Protein AF-A0A0A0P3Q9-F1 (afdb_monomer_lite)

Sequence (185 aa):
EPSVLGYIQDGQYRRFAAKLNEVWKTLARVVDRDVLENPRMHSLLYVPNTVIIPGGRFTEVYYWDTYWIVKGLLLCDMFDTAKGVIDNIIYLVKKYGYMLNGSRNYYENRSQPPLLIPMVAAYYQLKQDEAWLLENLPVLELEFQFWMNNRMINVKKDGKTYRMAHYSVETCGPRPESFKEDFTL

Structure (mmCIF, N/CA/C/O backbone):
data_AF-A0A0A0P3Q9-F1
#
_entry.id   AF-A0A0A0P3Q9-F1
#
loop_
_atom_site.group_PDB
_atom_site.id
_atom_site.type_symbol
_atom_site.label_atom_id
_atom_site.label_alt_id
_atom_site.label_comp_id
_atom_site.label_asym_id
_atom_site.label_entity_id
_atom_site.label_seq_id
_atom_site.pdbx_PDB_ins_code
_atom_site.Cartn_x
_atom_site.Cartn_y
_atom_site.Cartn_z
_atom_site.occupancy
_atom_site.B_iso_or_equiv
_atom_site.auth_seq_id
_atom_site.auth_comp_id
_atom_site.auth_asym_id
_atom_site.auth_atom_id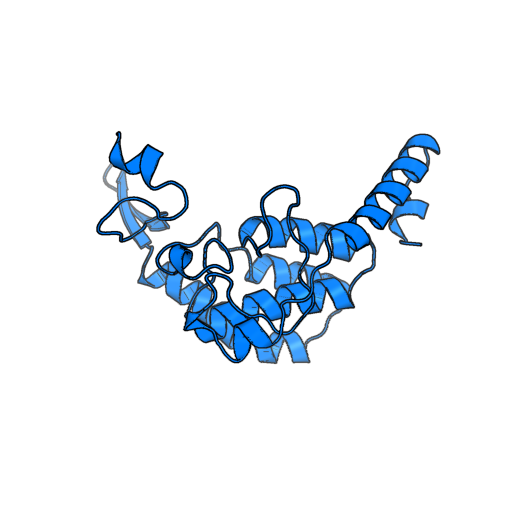
_atom_site.pdbx_PDB_model_num
ATOM 1 N N . GLU A 1 1 ? 13.274 -6.962 -21.012 1.00 81.75 1 GLU A N 1
ATOM 2 C CA . GLU A 1 1 ? 12.245 -7.980 -20.712 1.00 81.75 1 GLU A CA 1
ATOM 3 C C . GLU A 1 1 ? 12.546 -8.587 -19.351 1.00 81.75 1 GLU A C 1
ATOM 5 O O . GLU A 1 1 ? 13.729 -8.673 -19.033 1.00 81.75 1 GLU A O 1
ATOM 10 N N . PRO A 1 2 ? 11.531 -8.947 -18.549 1.00 93.75 2 PRO A N 1
ATOM 11 C CA . PRO A 1 2 ? 11.762 -9.495 -17.220 1.00 93.75 2 PRO A CA 1
ATOM 12 C C . PRO A 1 2 ? 12.324 -10.919 -17.291 1.00 93.75 2 PRO A C 1
ATOM 14 O O . PRO A 1 2 ? 11.910 -11.730 -18.126 1.00 93.75 2 PRO A O 1
ATOM 17 N N . SER A 1 3 ? 13.243 -11.229 -16.381 1.00 95.25 3 SER A N 1
ATOM 18 C CA . SER A 1 3 ? 13.963 -12.499 -16.279 1.00 95.25 3 SER A CA 1
ATOM 19 C C . SER A 1 3 ? 13.028 -13.704 -16.151 1.00 95.25 3 SER A C 1
ATOM 21 O O . SER A 1 3 ? 13.334 -14.772 -16.683 1.00 95.25 3 SER A O 1
ATOM 23 N N . VAL A 1 4 ? 11.841 -13.522 -15.551 1.00 94.81 4 VAL A N 1
ATOM 24 C CA . VAL A 1 4 ? 10.801 -14.558 -15.426 1.00 94.81 4 VAL A CA 1
ATOM 25 C C . VAL A 1 4 ? 10.443 -15.221 -16.765 1.00 94.81 4 VAL A C 1
ATOM 27 O O . VAL A 1 4 ? 10.166 -16.420 -16.802 1.00 94.81 4 VAL A O 1
ATOM 30 N N . LEU A 1 5 ? 10.505 -14.490 -17.887 1.00 95.94 5 LEU A N 1
ATOM 31 C CA . LEU A 1 5 ? 10.163 -15.036 -19.208 1.00 95.94 5 LEU A CA 1
ATOM 32 C C . LEU A 1 5 ? 11.129 -16.134 -19.667 1.00 95.94 5 LEU A C 1
ATOM 34 O O . LEU A 1 5 ? 10.718 -17.034 -20.403 1.00 95.94 5 LEU A O 1
ATOM 38 N N . GLY A 1 6 ? 12.385 -16.088 -19.212 1.00 95.69 6 GLY A N 1
ATOM 39 C CA . GLY A 1 6 ? 13.401 -17.094 -19.521 1.00 95.69 6 GLY A CA 1
ATOM 40 C C . GLY A 1 6 ? 13.113 -18.461 -18.895 1.00 95.69 6 GLY A C 1
ATOM 41 O O . GLY A 1 6 ? 13.510 -19.482 -19.452 1.00 95.69 6 GLY A O 1
ATOM 42 N N . TYR A 1 7 ? 12.366 -18.501 -17.788 1.00 95.00 7 TYR A N 1
ATOM 43 C CA . TYR A 1 7 ? 12.016 -19.742 -17.086 1.00 95.00 7 TYR A CA 1
ATOM 44 C C . TYR A 1 7 ? 10.777 -20.439 -17.669 1.00 95.00 7 TYR A C 1
ATOM 46 O O . TYR A 1 7 ? 10.515 -21.602 -17.364 1.00 95.00 7 TYR A O 1
ATOM 54 N N . ILE A 1 8 ? 10.005 -19.756 -18.520 1.00 96.44 8 ILE A N 1
ATOM 55 C CA . ILE A 1 8 ? 8.780 -20.303 -19.112 1.00 96.44 8 ILE A CA 1
ATOM 56 C C . ILE A 1 8 ? 9.139 -21.022 -20.410 1.00 96.44 8 ILE A C 1
ATOM 58 O O . ILE A 1 8 ? 9.445 -20.374 -21.410 1.00 96.44 8 ILE A O 1
ATOM 62 N N . GLN A 1 9 ? 9.104 -22.357 -20.413 1.00 96.81 9 GLN A N 1
ATOM 63 C CA . GLN A 1 9 ? 9.463 -23.171 -21.585 1.00 96.81 9 GLN A CA 1
ATOM 64 C C . GLN A 1 9 ? 8.418 -23.086 -22.706 1.00 96.81 9 GLN A C 1
ATOM 66 O O . GLN A 1 9 ? 8.777 -22.946 -23.875 1.00 96.81 9 GLN A O 1
ATOM 71 N N . ASP A 1 10 ? 7.134 -23.124 -22.346 1.00 97.94 10 ASP A N 1
ATOM 72 C CA . ASP A 1 10 ? 6.028 -23.069 -23.299 1.00 97.94 10 ASP A CA 1
ATOM 73 C C . ASP A 1 10 ? 5.907 -21.679 -23.954 1.00 97.94 10 ASP A C 1
ATOM 75 O O . ASP A 1 10 ? 5.794 -20.646 -23.286 1.00 97.94 10 ASP A O 1
ATOM 79 N N . GLY A 1 11 ? 5.908 -21.643 -25.289 1.00 97.25 11 GLY A N 1
ATOM 80 C CA . GLY A 1 11 ? 5.887 -20.392 -26.048 1.00 97.25 11 GLY A CA 1
ATOM 81 C C . GLY A 1 11 ? 4.574 -19.606 -25.947 1.00 97.25 11 GLY A C 1
ATOM 82 O O . GLY A 1 11 ? 4.595 -18.378 -26.059 1.00 97.25 11 GLY A O 1
ATOM 83 N N . GLN A 1 12 ? 3.431 -20.268 -25.737 1.00 97.62 12 GLN A N 1
ATOM 84 C CA . GLN A 1 12 ? 2.145 -19.597 -25.536 1.00 97.62 12 GLN A CA 1
ATOM 85 C C . GLN A 1 12 ? 2.106 -18.923 -24.166 1.00 97.62 12 GLN A C 1
ATOM 87 O O . GLN A 1 12 ? 1.756 -17.742 -24.087 1.00 97.62 12 GLN A O 1
ATOM 92 N N . TYR A 1 13 ? 2.531 -19.624 -23.112 1.00 97.06 13 TYR A N 1
ATOM 93 C CA . TYR A 1 13 ? 2.601 -19.044 -21.771 1.00 97.06 13 TYR A CA 1
ATOM 94 C C . TYR A 1 13 ? 3.646 -17.935 -21.670 1.00 97.06 13 TYR A C 1
ATOM 96 O O . TYR A 1 13 ? 3.375 -16.913 -21.041 1.00 97.06 13 TYR A O 1
ATOM 104 N N . ARG A 1 14 ? 4.788 -18.054 -22.359 1.00 97.38 14 ARG A N 1
ATOM 105 C CA . ARG A 1 14 ? 5.788 -16.975 -22.406 1.00 97.38 14 ARG A CA 1
ATOM 106 C C . ARG A 1 14 ? 5.217 -15.706 -23.040 1.00 97.38 14 ARG A C 1
ATOM 108 O O . ARG A 1 14 ? 5.377 -14.620 -22.491 1.00 97.38 14 ARG A O 1
ATOM 115 N N . ARG A 1 15 ? 4.494 -15.833 -24.162 1.00 96.88 15 ARG A N 1
ATOM 116 C CA . ARG A 1 15 ? 3.807 -14.692 -24.800 1.00 96.88 15 ARG A CA 1
ATOM 117 C C . ARG A 1 15 ? 2.713 -14.104 -23.913 1.00 96.88 15 ARG A C 1
ATOM 119 O O . ARG A 1 15 ? 2.548 -12.888 -23.888 1.00 96.88 15 ARG A O 1
ATOM 126 N N . PHE A 1 16 ? 1.960 -14.944 -23.206 1.00 96.50 16 PHE A N 1
ATOM 127 C CA . PHE A 1 16 ? 0.951 -14.485 -22.254 1.00 96.50 16 PHE A CA 1
ATOM 128 C C . PHE A 1 16 ? 1.582 -13.691 -21.100 1.00 96.50 16 PHE A C 1
ATOM 130 O O . PHE A 1 16 ? 1.153 -12.571 -20.838 1.00 96.50 16 PHE A O 1
ATOM 137 N N . ALA A 1 17 ? 2.643 -14.211 -20.479 1.00 96.00 17 ALA A N 1
ATOM 138 C CA . ALA A 1 17 ? 3.365 -13.530 -19.406 1.00 96.00 17 ALA A CA 1
ATOM 139 C C . ALA A 1 17 ? 3.993 -12.205 -19.874 1.00 96.00 17 ALA A C 1
ATOM 141 O O . ALA A 1 17 ? 3.903 -11.202 -19.170 1.00 96.00 17 ALA A O 1
ATOM 142 N N . ALA A 1 18 ? 4.550 -12.163 -21.089 1.00 96.00 18 ALA A N 1
ATOM 143 C CA . ALA A 1 18 ? 5.061 -10.926 -21.680 1.00 96.00 18 ALA A CA 1
ATOM 144 C C . ALA A 1 18 ? 3.954 -9.869 -21.844 1.00 96.00 18 ALA A C 1
ATOM 146 O O . ALA A 1 18 ? 4.150 -8.709 -21.492 1.00 96.00 18 ALA A O 1
ATOM 147 N N . LYS A 1 19 ? 2.760 -10.271 -22.305 1.00 95.69 19 LYS A N 1
ATOM 148 C CA . LYS A 1 19 ? 1.595 -9.372 -22.373 1.00 95.69 19 LYS A CA 1
ATOM 149 C C . LYS A 1 19 ? 1.143 -8.908 -20.991 1.00 95.69 19 LYS A C 1
ATOM 151 O O . LYS A 1 19 ? 0.791 -7.744 -20.845 1.00 95.69 19 LYS A O 1
ATOM 156 N N . LEU A 1 20 ? 1.162 -9.786 -19.988 1.00 94.25 20 LEU A N 1
ATOM 157 C CA . LEU A 1 20 ? 0.804 -9.426 -18.616 1.00 94.25 20 LEU A CA 1
ATOM 158 C C . LEU A 1 20 ? 1.770 -8.383 -18.035 1.00 94.25 20 LEU A C 1
ATOM 160 O O . LEU A 1 20 ? 1.322 -7.437 -17.398 1.00 94.25 20 LEU A O 1
ATOM 164 N N . ASN A 1 21 ? 3.070 -8.490 -18.322 1.00 95.56 21 ASN A N 1
ATOM 165 C CA . ASN A 1 21 ? 4.053 -7.480 -17.924 1.00 95.56 21 ASN A CA 1
ATOM 166 C C . ASN A 1 21 ? 3.747 -6.088 -18.515 1.00 95.56 21 ASN A C 1
ATOM 168 O O . ASN A 1 21 ? 3.931 -5.072 -17.850 1.00 95.56 21 ASN A O 1
ATOM 172 N N . GLU A 1 22 ? 3.232 -6.024 -19.746 1.00 95.62 22 GLU A N 1
ATOM 173 C CA . GLU A 1 22 ? 2.831 -4.754 -20.365 1.00 95.62 22 GLU A CA 1
ATOM 174 C C . GLU A 1 22 ? 1.610 -4.114 -19.684 1.00 95.62 22 GLU A C 1
ATOM 176 O O . GLU A 1 22 ? 1.462 -2.890 -19.711 1.00 95.62 22 GLU A O 1
ATOM 181 N N . VAL A 1 23 ? 0.765 -4.904 -19.008 1.00 95.31 23 VAL A N 1
ATOM 182 C CA . VAL A 1 23 ? -0.405 -4.385 -18.280 1.00 95.31 23 VAL A CA 1
ATOM 183 C C . VAL A 1 23 ? 0.014 -3.434 -17.157 1.00 95.31 23 VAL A C 1
ATOM 185 O O . VAL A 1 23 ? -0.699 -2.460 -16.914 1.00 95.31 23 VAL A O 1
ATOM 188 N N . TRP A 1 24 ? 1.187 -3.610 -16.535 1.00 95.88 24 TRP A N 1
ATOM 189 C CA . TRP A 1 24 ? 1.675 -2.691 -15.497 1.00 95.88 24 TRP A CA 1
ATOM 190 C C . TRP A 1 24 ? 1.695 -1.229 -15.952 1.00 95.88 24 TRP A C 1
ATOM 192 O O . TRP A 1 24 ? 1.283 -0.348 -15.199 1.00 95.88 24 TRP A O 1
ATOM 202 N N . LYS A 1 25 ? 2.064 -0.965 -17.212 1.00 93.81 25 LYS A N 1
ATOM 203 C CA . LYS A 1 25 ? 2.069 0.391 -17.787 1.00 93.81 25 LYS A CA 1
ATOM 204 C C . LYS A 1 25 ? 0.665 0.994 -17.849 1.00 93.81 25 LYS A C 1
ATOM 206 O O . LYS A 1 25 ? 0.498 2.197 -17.692 1.00 93.81 25 LYS A O 1
ATOM 211 N N . THR A 1 26 ? -0.352 0.156 -18.047 1.00 94.62 26 THR A N 1
ATOM 212 C CA . THR A 1 26 ? -1.757 0.584 -18.112 1.00 94.62 26 THR A CA 1
ATOM 213 C C . THR A 1 26 ? -2.375 0.815 -16.735 1.00 94.62 26 THR A C 1
ATOM 215 O O . THR A 1 26 ? -3.324 1.593 -16.619 1.00 94.62 26 THR A O 1
ATOM 218 N N . LEU A 1 27 ? -1.836 0.178 -15.690 1.00 96.06 27 LEU A N 1
ATOM 219 C CA . LEU A 1 27 ? -2.293 0.296 -14.301 1.00 96.06 27 LEU A CA 1
ATOM 220 C C . LEU A 1 27 ? -1.495 1.324 -13.487 1.00 96.06 27 LEU A C 1
ATOM 222 O O . LEU A 1 27 ? -1.923 1.704 -12.400 1.00 96.06 27 LEU A O 1
ATOM 226 N N . ALA A 1 28 ? -0.365 1.805 -14.003 1.00 96.00 28 ALA A N 1
ATOM 227 C CA . ALA A 1 28 ? 0.427 2.841 -13.355 1.00 96.00 28 ALA A CA 1
ATOM 228 C C . ALA A 1 28 ? -0.299 4.195 -13.354 1.00 96.00 28 ALA A C 1
ATOM 230 O O . ALA A 1 28 ? -0.802 4.653 -14.384 1.00 96.00 28 ALA A O 1
ATOM 231 N N . ARG A 1 29 ? -0.357 4.858 -12.200 1.00 95.19 29 ARG A N 1
ATOM 232 C CA . ARG A 1 29 ? -0.917 6.206 -12.036 1.00 95.19 29 ARG A CA 1
ATOM 233 C C . ARG A 1 29 ? 0.027 7.061 -11.202 1.00 95.19 29 ARG A C 1
ATOM 235 O O . ARG A 1 29 ? 0.672 6.572 -10.279 1.00 95.19 29 ARG A O 1
ATOM 242 N N . VAL A 1 30 ? 0.066 8.350 -11.508 1.00 95.81 30 VAL A N 1
ATOM 243 C CA . VAL A 1 30 ? 0.694 9.370 -10.665 1.00 95.81 30 VAL A CA 1
ATOM 244 C C . VAL A 1 30 ? -0.433 10.183 -10.052 1.00 95.81 30 VAL A C 1
ATOM 246 O O . VAL A 1 30 ? -1.360 10.571 -10.762 1.00 95.81 30 VAL A O 1
ATOM 249 N N . VAL A 1 31 ? -0.385 10.390 -8.739 1.00 96.06 31 VAL A N 1
ATOM 250 C CA . VAL A 1 31 ? -1.373 11.232 -8.065 1.00 96.06 31 VAL A CA 1
ATOM 251 C C . VAL A 1 31 ? -1.030 12.693 -8.335 1.00 96.06 31 VAL A C 1
ATOM 253 O O . VAL A 1 31 ? 0.117 13.102 -8.161 1.00 96.06 31 VAL A O 1
ATOM 256 N N . ASP A 1 32 ? -2.019 13.461 -8.792 1.00 96.44 32 ASP A N 1
ATOM 257 C CA . ASP A 1 32 ? -1.845 14.877 -9.108 1.00 96.44 32 ASP A CA 1
ATOM 258 C C . ASP A 1 32 ? -1.396 15.666 -7.865 1.00 96.44 32 ASP A C 1
ATOM 260 O O . ASP A 1 32 ? -1.837 15.390 -6.744 1.00 96.44 32 ASP A O 1
ATOM 264 N N . ARG A 1 33 ? -0.519 16.658 -8.056 1.00 96.19 33 ARG A N 1
ATOM 265 C CA . ARG A 1 33 ? -0.075 17.543 -6.971 1.00 96.19 33 ARG A CA 1
ATOM 266 C C . ARG A 1 33 ? -1.213 18.380 -6.404 1.00 96.19 33 ARG A C 1
ATOM 268 O O . ARG A 1 33 ? -1.164 18.705 -5.222 1.00 96.19 33 ARG A O 1
ATOM 275 N N . ASP A 1 34 ? -2.263 18.640 -7.175 1.00 97.62 34 ASP A N 1
ATOM 276 C CA . ASP A 1 34 ? -3.467 19.307 -6.682 1.00 97.62 34 ASP A CA 1
ATOM 277 C C . ASP A 1 34 ? -4.115 18.545 -5.509 1.00 97.62 34 ASP A C 1
ATOM 279 O O . ASP A 1 34 ? -4.666 19.150 -4.594 1.00 97.62 34 ASP A O 1
ATOM 283 N N . VAL A 1 35 ? -3.963 17.215 -5.451 1.00 97.19 35 VAL A N 1
ATOM 284 C CA . VAL A 1 35 ? -4.427 16.402 -4.312 1.00 97.19 35 VAL A CA 1
ATOM 285 C C . VAL A 1 35 ? -3.639 16.716 -3.032 1.00 97.19 35 VAL A C 1
ATOM 287 O O . VAL A 1 35 ? -4.187 16.641 -1.931 1.00 97.19 35 VAL A O 1
ATOM 290 N N . LEU A 1 36 ? -2.356 17.073 -3.157 1.00 96.62 36 LEU A N 1
ATOM 291 C CA . LEU A 1 36 ? -1.515 17.506 -2.038 1.00 96.62 36 LEU A CA 1
ATOM 292 C C . LEU A 1 36 ? -1.804 18.956 -1.636 1.00 96.62 36 LEU A C 1
ATOM 294 O O . LEU A 1 36 ? -1.852 19.254 -0.444 1.00 96.62 36 LEU A O 1
ATOM 298 N N . GLU A 1 37 ? -1.964 19.843 -2.618 1.00 97.81 37 GLU A N 1
ATOM 299 C CA . GLU A 1 37 ? -2.130 21.288 -2.414 1.00 97.81 37 GLU A CA 1
ATOM 300 C C . GLU A 1 37 ? -3.547 21.643 -1.936 1.00 97.81 37 GLU A C 1
ATOM 302 O O . GLU A 1 37 ? -3.713 22.479 -1.047 1.00 97.81 37 GLU A O 1
ATOM 307 N N . ASN A 1 38 ? -4.564 20.946 -2.450 1.00 97.19 38 ASN A N 1
ATOM 308 C CA . ASN A 1 38 ? -5.980 21.192 -2.182 1.00 97.19 38 ASN A CA 1
ATOM 309 C C . ASN A 1 38 ? -6.703 19.945 -1.622 1.00 97.19 38 ASN A C 1
ATOM 311 O O . ASN A 1 38 ? -7.752 19.551 -2.137 1.00 97.19 38 ASN A O 1
ATOM 315 N N . PRO A 1 39 ? -6.237 19.330 -0.514 1.00 94.94 39 PRO A N 1
ATOM 316 C CA . PRO A 1 39 ? -6.729 18.027 -0.047 1.00 94.94 39 PRO A CA 1
ATOM 317 C C . PRO A 1 39 ? -8.212 18.019 0.351 1.00 94.94 39 PRO A C 1
ATOM 319 O O . PRO A 1 39 ? -8.827 16.962 0.408 1.00 94.94 39 PRO A O 1
ATOM 322 N N . ARG A 1 40 ? -8.820 19.183 0.621 1.00 95.81 40 ARG A N 1
ATOM 323 C CA . ARG A 1 40 ? -10.259 19.295 0.932 1.00 95.81 40 ARG A CA 1
ATOM 324 C C . ARG A 1 40 ? -11.162 19.167 -0.297 1.00 95.81 40 ARG A C 1
ATOM 326 O O . ARG A 1 40 ? -12.350 18.913 -0.136 1.00 95.81 40 ARG A O 1
ATOM 333 N N . MET A 1 41 ? -10.613 19.350 -1.497 1.00 96.56 41 MET A N 1
ATOM 334 C CA . MET A 1 41 ? -11.340 19.234 -2.765 1.00 96.56 41 MET A CA 1
ATOM 335 C 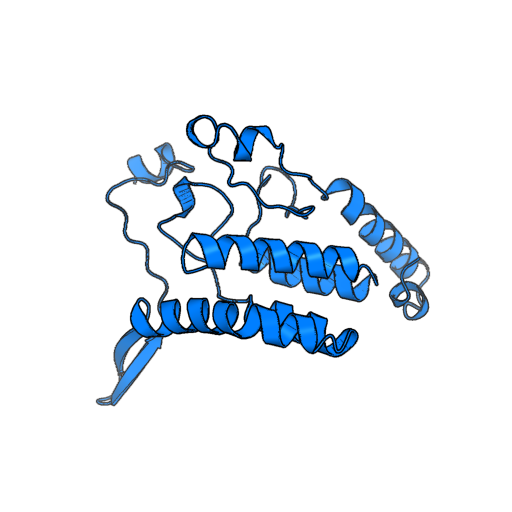C . MET A 1 41 ? -11.336 17.800 -3.307 1.00 96.56 41 MET A C 1
ATOM 337 O O . MET A 1 41 ? -12.035 17.502 -4.273 1.00 96.56 41 MET A O 1
ATOM 341 N N . HIS A 1 42 ? -10.574 16.903 -2.673 1.00 96.56 42 HIS A N 1
ATOM 342 C CA . HIS A 1 42 ? -10.356 15.539 -3.130 1.00 96.56 42 HIS A CA 1
ATOM 343 C C . HIS A 1 42 ? -10.716 14.537 -2.044 1.00 96.56 42 HIS A C 1
ATOM 345 O O . HIS A 1 42 ? -10.393 14.709 -0.873 1.00 96.56 42 HIS A O 1
ATOM 351 N N . SER A 1 43 ? -11.352 13.436 -2.443 1.00 96.31 43 SER A N 1
ATOM 352 C CA . SER A 1 43 ? -11.425 12.258 -1.574 1.00 96.31 43 SER A CA 1
ATOM 353 C C . SER A 1 43 ? -10.162 11.409 -1.652 1.00 96.31 43 SER A C 1
ATOM 355 O O . SER A 1 43 ? -9.876 10.687 -0.708 1.00 96.31 43 SER A O 1
ATOM 357 N N . LEU A 1 44 ? -9.417 11.464 -2.763 1.00 97.25 44 LEU A N 1
ATOM 358 C CA . LEU A 1 44 ? -8.160 10.736 -2.937 1.00 97.25 44 LEU A CA 1
ATOM 359 C C . LEU A 1 44 ? -7.089 11.305 -1.999 1.00 97.25 44 LEU A C 1
ATOM 361 O O . LEU A 1 44 ? -6.993 12.513 -1.815 1.00 97.25 44 LEU A O 1
ATOM 365 N N . LEU A 1 45 ? -6.274 10.429 -1.422 1.00 97.38 45 LEU A N 1
ATOM 366 C CA . LEU A 1 45 ? -5.140 10.801 -0.588 1.00 97.38 45 LEU A CA 1
ATOM 367 C C . LEU A 1 45 ? -3.868 10.821 -1.434 1.00 97.38 45 LEU A C 1
ATOM 369 O O . LEU A 1 45 ? -3.598 9.887 -2.190 1.00 97.38 45 LEU A O 1
ATOM 373 N N . TYR A 1 46 ? -3.082 11.885 -1.284 1.00 97.81 46 TYR A N 1
ATOM 374 C CA . TYR A 1 46 ? -1.806 12.026 -1.976 1.00 97.81 46 TYR A CA 1
ATOM 375 C C . TYR A 1 46 ? -0.795 10.965 -1.532 1.00 97.81 46 TYR A C 1
ATOM 377 O O . TYR A 1 46 ? -0.716 10.630 -0.349 1.00 97.81 46 TYR A O 1
ATOM 385 N N . VAL A 1 47 ? 0.022 10.505 -2.480 1.00 97.69 47 VAL A N 1
ATOM 386 C CA . VAL A 1 47 ? 1.225 9.705 -2.236 1.00 97.69 47 VAL A CA 1
ATOM 387 C C . VAL A 1 47 ? 2.349 10.157 -3.180 1.00 97.69 47 VAL A C 1
ATOM 389 O O . VAL A 1 47 ? 2.059 10.597 -4.293 1.00 97.69 47 VAL A O 1
ATOM 392 N N . PRO A 1 48 ? 3.624 10.090 -2.754 1.00 97.31 48 PRO A N 1
ATOM 393 C CA . PRO A 1 48 ? 4.730 10.720 -3.481 1.00 97.31 48 PRO A CA 1
ATOM 394 C C . PRO A 1 48 ? 5.222 9.958 -4.721 1.00 97.31 48 PRO A C 1
ATOM 396 O O . PRO A 1 48 ? 5.798 10.578 -5.612 1.00 97.31 48 PRO A O 1
ATOM 399 N N . ASN A 1 49 ? 5.029 8.638 -4.791 1.00 97.94 49 ASN A N 1
ATOM 400 C CA . ASN A 1 49 ? 5.510 7.802 -5.894 1.00 97.94 49 ASN A CA 1
ATOM 401 C C . ASN A 1 49 ? 4.364 7.326 -6.795 1.00 97.94 49 ASN A C 1
ATOM 403 O O . ASN A 1 49 ? 3.188 7.393 -6.435 1.00 97.94 49 ASN A O 1
ATOM 407 N N . THR A 1 50 ? 4.718 6.758 -7.951 1.00 95.50 50 THR A N 1
ATOM 408 C CA . THR A 1 50 ? 3.757 6.072 -8.832 1.00 95.50 50 THR A CA 1
ATOM 409 C C . THR A 1 50 ? 3.032 4.960 -8.072 1.00 95.50 50 THR A C 1
ATOM 411 O O . THR A 1 50 ? 3.655 4.178 -7.354 1.00 95.50 50 THR A O 1
ATOM 414 N N . VAL A 1 51 ? 1.717 4.871 -8.254 1.00 94.56 51 VAL A N 1
ATOM 415 C CA . VAL A 1 51 ? 0.888 3.778 -7.741 1.00 94.56 51 VAL A CA 1
ATOM 416 C C . VAL A 1 51 ? 0.537 2.821 -8.867 1.00 94.56 51 VAL A C 1
ATOM 418 O O . VAL A 1 51 ? 0.413 3.226 -10.022 1.00 94.56 51 VAL A O 1
ATOM 421 N N . ILE A 1 52 ? 0.324 1.556 -8.525 1.00 96.38 52 ILE A N 1
ATOM 422 C CA . ILE A 1 52 ? -0.310 0.587 -9.414 1.00 96.38 52 ILE A CA 1
ATOM 423 C C . ILE A 1 52 ? -1.697 0.307 -8.842 1.00 96.38 52 ILE A C 1
ATOM 425 O O . ILE A 1 52 ? -1.815 -0.092 -7.685 1.00 96.38 52 ILE A O 1
ATOM 429 N N . ILE A 1 53 ? -2.741 0.553 -9.629 1.00 93.56 53 ILE A N 1
ATOM 430 C CA . ILE A 1 53 ? -4.126 0.312 -9.203 1.00 93.56 53 ILE A CA 1
ATOM 431 C C . ILE A 1 53 ? -4.577 -1.117 -9.556 1.00 93.56 53 ILE A C 1
ATOM 433 O O . ILE A 1 53 ? -4.072 -1.679 -10.530 1.00 93.56 53 ILE A O 1
ATOM 437 N N . PRO A 1 54 ? -5.566 -1.696 -8.845 1.00 88.25 54 PRO A N 1
ATOM 438 C CA . PRO A 1 54 ? -6.138 -2.999 -9.208 1.00 88.25 54 PRO A CA 1
ATOM 439 C C . PRO A 1 54 ? -6.784 -3.017 -10.604 1.00 88.25 54 PRO A C 1
ATOM 441 O O . PRO A 1 54 ? -6.814 -4.051 -11.269 1.00 88.25 54 PRO A O 1
ATOM 444 N N . GLY A 1 55 ? -7.283 -1.862 -11.063 1.00 86.31 55 GLY A N 1
ATOM 445 C CA . GLY A 1 55 ? -7.901 -1.683 -12.376 1.00 86.31 55 GLY A CA 1
ATOM 446 C C . GLY A 1 55 ? -9.427 -1.551 -12.335 1.00 86.31 55 GLY A C 1
ATOM 447 O O . GLY A 1 55 ? -10.082 -1.691 -11.300 1.00 86.31 55 GLY A O 1
ATOM 448 N N . GLY A 1 56 ? -10.013 -1.240 -13.493 1.00 87.25 56 GLY A N 1
ATOM 449 C CA . GLY A 1 56 ? -11.449 -0.988 -13.620 1.00 87.25 56 GLY A CA 1
ATOM 450 C C . GLY A 1 56 ? -11.881 0.283 -12.885 1.00 87.25 56 GLY A C 1
ATOM 451 O O . GLY A 1 56 ? -11.319 1.352 -13.108 1.00 87.25 56 GLY A O 1
ATOM 452 N N . ARG A 1 57 ? -12.893 0.168 -12.015 1.00 84.38 57 ARG A N 1
ATOM 453 C CA . ARG A 1 57 ? -13.445 1.299 -11.244 1.00 84.38 57 ARG A CA 1
ATOM 454 C C . ARG A 1 57 ? -12.560 1.761 -10.080 1.00 84.38 57 ARG A C 1
ATOM 456 O O . ARG A 1 57 ? -12.822 2.814 -9.513 1.00 84.38 57 ARG A O 1
ATOM 463 N N . PHE A 1 58 ? -11.573 0.955 -9.694 1.00 85.81 58 PHE A N 1
ATOM 464 C CA . PHE A 1 58 ? -10.707 1.211 -8.548 1.00 85.81 58 PHE A CA 1
ATOM 465 C C . PHE A 1 58 ? -9.514 2.047 -8.992 1.00 85.81 58 PHE A C 1
ATOM 467 O O . PHE A 1 58 ? -8.633 1.553 -9.693 1.00 85.81 58 PHE A O 1
ATOM 474 N N . THR A 1 59 ? -9.502 3.322 -8.608 1.00 88.12 59 THR A N 1
ATOM 475 C CA . THR A 1 59 ? -8.498 4.301 -9.059 1.00 88.12 59 THR A CA 1
ATOM 476 C C . THR A 1 59 ? -7.578 4.764 -7.932 1.00 88.12 59 THR A C 1
ATOM 478 O O . THR A 1 59 ? -6.895 5.775 -8.064 1.00 88.12 59 THR A O 1
ATOM 481 N N . GLU A 1 60 ? -7.580 4.048 -6.815 1.00 92.75 60 GLU A N 1
ATOM 482 C CA . GLU A 1 60 ? -6.817 4.344 -5.607 1.00 92.75 60 GLU A CA 1
ATOM 483 C C . GLU A 1 60 ? -5.969 3.135 -5.199 1.00 92.75 60 GLU A C 1
ATOM 485 O O . GLU A 1 60 ? -6.160 2.020 -5.693 1.00 92.75 60 GLU A O 1
ATOM 490 N N . VAL A 1 61 ? -5.017 3.362 -4.295 1.0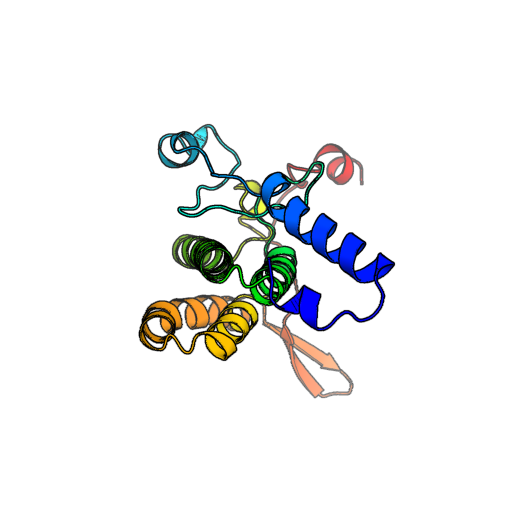0 94.56 61 VAL A N 1
ATOM 491 C CA . VAL A 1 61 ? -4.263 2.278 -3.657 1.00 94.56 61 VAL A CA 1
ATOM 492 C C . VAL A 1 61 ? -5.218 1.493 -2.765 1.00 94.56 61 VAL A C 1
ATOM 494 O O . VAL A 1 61 ? -5.943 2.110 -1.990 1.00 94.56 61 VAL A O 1
ATOM 497 N N . TYR A 1 62 ? -5.168 0.163 -2.829 1.00 96.88 62 TYR A N 1
ATOM 498 C CA . TYR A 1 62 ? -5.789 -0.738 -1.853 1.00 96.88 62 TYR A CA 1
ATOM 499 C C . TYR A 1 62 ? -4.706 -1.522 -1.131 1.00 96.88 62 TYR A C 1
ATOM 501 O O . TYR A 1 62 ? -3.761 -2.010 -1.759 1.00 96.88 62 TYR A O 1
ATOM 509 N N . TYR A 1 63 ? -4.815 -1.627 0.189 1.00 97.75 63 TYR A N 1
ATOM 510 C CA . TYR A 1 63 ? -3.704 -2.091 1.009 1.00 97.75 63 TYR A CA 1
ATOM 511 C C . TYR A 1 63 ? -3.309 -3.542 0.711 1.00 97.75 63 TYR A C 1
ATOM 513 O O . TYR A 1 63 ? -2.171 -3.801 0.317 1.00 97.75 63 TYR A O 1
ATOM 521 N N . TRP A 1 64 ? -4.225 -4.499 0.850 1.00 97.44 64 TRP A N 1
ATOM 522 C CA . TRP A 1 64 ? -3.864 -5.910 0.671 1.00 97.44 64 TRP A CA 1
ATOM 523 C C . TRP A 1 64 ? -3.591 -6.282 -0.801 1.00 97.44 64 TRP A C 1
ATOM 525 O O . TRP A 1 64 ? -2.714 -7.104 -1.063 1.00 97.44 64 TRP A O 1
ATOM 535 N N . ASP A 1 65 ? -4.252 -5.632 -1.769 1.00 97.31 65 ASP A N 1
ATOM 536 C CA . ASP A 1 65 ? -3.984 -5.780 -3.205 1.00 97.31 65 ASP A CA 1
ATOM 537 C C . ASP A 1 65 ? -2.540 -5.380 -3.528 1.00 97.31 65 ASP A C 1
ATOM 539 O O . ASP A 1 65 ? -1.860 -6.038 -4.321 1.00 97.31 65 ASP A O 1
ATOM 543 N N . THR A 1 66 ? -2.041 -4.341 -2.846 1.00 97.69 66 THR A N 1
ATOM 544 C CA . THR A 1 66 ? -0.671 -3.846 -3.011 1.00 97.69 66 THR A CA 1
ATOM 545 C C . THR A 1 66 ? 0.369 -4.924 -2.709 1.00 97.69 66 THR A C 1
ATOM 547 O O . THR A 1 66 ? 1.415 -4.948 -3.353 1.00 97.69 66 THR A O 1
ATOM 550 N N . TYR A 1 67 ? 0.088 -5.881 -1.818 1.00 98.38 67 TYR A N 1
ATOM 551 C CA . TYR A 1 67 ? 1.021 -6.981 -1.551 1.00 98.38 67 TYR A CA 1
ATOM 552 C C . TYR A 1 67 ? 1.246 -7.836 -2.800 1.00 98.38 67 TYR A C 1
ATOM 554 O O . TYR A 1 67 ? 2.385 -8.109 -3.183 1.00 98.38 67 TYR A O 1
ATOM 562 N N . TRP A 1 68 ? 0.162 -8.219 -3.473 1.00 97.88 68 TRP A N 1
ATOM 563 C CA . TRP A 1 68 ? 0.223 -9.033 -4.685 1.00 97.88 68 TRP A CA 1
ATOM 564 C C . TRP A 1 68 ? 0.828 -8.264 -5.856 1.00 97.88 68 TRP A C 1
ATOM 566 O O . TRP A 1 68 ? 1.613 -8.828 -6.619 1.00 97.88 68 TRP A O 1
ATOM 576 N N . ILE A 1 69 ? 0.537 -6.965 -5.945 1.00 97.75 69 ILE A N 1
ATOM 577 C CA . ILE A 1 69 ? 1.186 -6.049 -6.885 1.00 97.75 69 ILE A CA 1
ATOM 578 C C . ILE A 1 69 ? 2.699 -6.039 -6.654 1.00 97.75 69 ILE A C 1
ATOM 580 O O . ILE A 1 69 ? 3.448 -6.292 -7.591 1.00 97.75 69 ILE A O 1
ATOM 584 N N . VAL A 1 70 ? 3.164 -5.820 -5.419 1.00 98.50 70 VAL A N 1
ATOM 585 C CA . VAL A 1 70 ? 4.596 -5.826 -5.078 1.00 98.50 70 VAL A CA 1
ATOM 586 C C . VAL A 1 70 ? 5.234 -7.157 -5.471 1.00 98.50 70 VAL A C 1
ATOM 588 O O . VAL A 1 70 ? 6.264 -7.163 -6.139 1.00 98.50 70 VAL A O 1
ATOM 591 N N . LYS A 1 71 ? 4.610 -8.296 -5.145 1.00 98.31 71 LYS A N 1
ATOM 592 C CA . LYS A 1 71 ? 5.113 -9.619 -5.558 1.00 98.31 71 LYS A CA 1
ATOM 593 C C . LYS A 1 71 ? 5.227 -9.748 -7.081 1.00 98.31 71 LYS A C 1
ATOM 595 O O . LYS A 1 71 ? 6.229 -10.275 -7.561 1.00 98.31 71 LYS A O 1
ATOM 600 N N . GLY A 1 72 ? 4.236 -9.262 -7.827 1.00 97.50 72 GLY A N 1
ATOM 601 C CA . GLY A 1 72 ? 4.237 -9.264 -9.290 1.00 97.50 72 GLY A CA 1
ATOM 602 C C . GLY A 1 72 ? 5.313 -8.358 -9.894 1.00 97.50 72 GLY A C 1
ATOM 603 O O . GLY A 1 72 ? 6.033 -8.790 -10.791 1.00 97.50 72 GLY A O 1
ATOM 604 N N . LEU A 1 73 ? 5.474 -7.141 -9.368 1.00 97.88 73 LEU A N 1
ATOM 605 C CA . LEU A 1 73 ? 6.513 -6.196 -9.787 1.00 97.88 73 LEU A CA 1
ATOM 606 C C . LEU A 1 73 ? 7.914 -6.768 -9.553 1.00 97.88 73 LEU A C 1
ATOM 608 O O . LEU A 1 73 ? 8.753 -6.709 -10.448 1.00 97.88 73 LEU A O 1
ATOM 612 N N . LEU A 1 74 ? 8.152 -7.377 -8.387 1.00 98.06 74 LEU A N 1
ATOM 613 C CA . LEU A 1 74 ? 9.423 -8.032 -8.068 1.00 98.06 74 LEU A CA 1
ATOM 614 C C . LEU A 1 74 ? 9.720 -9.203 -9.012 1.00 98.06 74 LEU A C 1
ATOM 616 O O . LEU A 1 74 ? 10.849 -9.342 -9.467 1.00 98.06 74 LEU A O 1
ATOM 620 N N . LEU A 1 75 ? 8.711 -10.015 -9.349 1.00 96.69 75 LEU A N 1
ATOM 621 C CA . LEU A 1 75 ? 8.850 -11.097 -10.333 1.00 96.69 75 LEU A CA 1
ATOM 622 C C . LEU A 1 75 ? 9.151 -10.569 -11.748 1.00 96.69 75 LEU A C 1
ATOM 624 O O . LEU A 1 75 ? 9.752 -11.268 -12.559 1.00 96.69 75 LEU A O 1
ATOM 628 N N . CYS A 1 76 ? 8.733 -9.338 -12.040 1.00 97.00 76 CYS A N 1
ATOM 629 C CA . CYS A 1 76 ? 8.984 -8.654 -13.305 1.00 97.00 76 CYS A CA 1
ATOM 630 C C . CYS A 1 76 ? 10.257 -7.785 -13.284 1.00 97.00 76 CYS A C 1
ATOM 632 O O . CYS A 1 76 ? 10.419 -6.933 -14.156 1.00 97.00 76 CYS A O 1
ATOM 634 N N . ASP A 1 77 ? 11.144 -7.959 -12.297 1.00 97.25 77 ASP A N 1
ATOM 635 C CA . ASP A 1 77 ? 12.370 -7.168 -12.103 1.00 97.25 77 ASP A CA 1
ATOM 636 C C . ASP A 1 77 ? 12.139 -5.644 -11.983 1.00 97.25 77 ASP A C 1
ATOM 638 O O . ASP A 1 77 ? 13.054 -4.838 -12.163 1.00 97.25 77 ASP A O 1
ATOM 642 N N . MET A 1 78 ? 10.918 -5.215 -11.645 1.00 97.12 78 MET A N 1
ATOM 643 C CA . MET A 1 78 ? 10.534 -3.806 -11.490 1.00 97.12 78 MET A CA 1
ATOM 644 C C . MET A 1 78 ? 10.821 -3.309 -10.065 1.00 97.12 78 MET A C 1
ATOM 646 O O . MET A 1 78 ? 9.928 -2.825 -9.366 1.00 97.12 78 MET A O 1
ATOM 650 N N . PHE A 1 79 ? 12.069 -3.460 -9.611 1.00 97.81 79 PHE A N 1
ATOM 651 C CA . PHE A 1 79 ? 12.463 -3.216 -8.217 1.00 97.81 79 PHE A CA 1
ATOM 652 C C . PHE A 1 79 ? 12.206 -1.779 -7.755 1.00 97.81 79 PHE A C 1
ATOM 654 O O . PHE A 1 79 ? 11.654 -1.587 -6.674 1.00 97.81 79 PHE A O 1
ATOM 661 N N . ASP A 1 80 ? 12.527 -0.780 -8.579 1.00 97.44 80 ASP A N 1
ATOM 662 C CA . ASP A 1 80 ? 12.332 0.631 -8.219 1.00 97.44 80 ASP A CA 1
ATOM 663 C C . ASP A 1 80 ? 10.845 0.978 -8.091 1.00 97.44 80 ASP A C 1
ATOM 665 O O . ASP A 1 80 ? 10.431 1.672 -7.162 1.00 97.44 80 ASP A O 1
ATOM 669 N N . THR A 1 81 ? 10.009 0.436 -8.984 1.00 97.62 81 THR A N 1
ATOM 670 C CA . THR A 1 81 ? 8.551 0.590 -8.900 1.00 97.62 81 THR A CA 1
ATOM 671 C C . THR A 1 81 ? 8.001 -0.108 -7.660 1.00 97.62 81 THR A C 1
ATOM 673 O O . THR A 1 81 ? 7.186 0.477 -6.952 1.00 97.62 81 THR A O 1
ATOM 676 N N . ALA A 1 82 ? 8.462 -1.328 -7.361 1.00 98.38 82 ALA A N 1
ATOM 677 C CA . ALA A 1 82 ? 8.062 -2.048 -6.156 1.00 98.38 82 ALA A CA 1
ATOM 678 C C . ALA A 1 82 ? 8.431 -1.258 -4.892 1.00 98.38 82 ALA A C 1
ATOM 680 O O . ALA A 1 82 ? 7.574 -1.064 -4.033 1.00 98.38 82 ALA A O 1
ATOM 681 N N . LYS A 1 83 ? 9.662 -0.734 -4.812 1.00 98.56 83 LYS A N 1
ATOM 682 C CA . LYS A 1 83 ? 10.106 0.115 -3.702 1.00 98.56 83 LYS A CA 1
ATOM 683 C C . LYS A 1 83 ? 9.236 1.365 -3.571 1.00 98.56 83 LYS A C 1
ATOM 685 O O . LYS A 1 83 ? 8.733 1.624 -2.487 1.00 98.56 83 LYS A O 1
ATOM 690 N N . GLY A 1 84 ? 8.985 2.086 -4.666 1.00 98.50 84 GLY A N 1
ATOM 691 C CA . GLY A 1 84 ? 8.145 3.289 -4.657 1.00 98.50 84 GLY A CA 1
ATOM 692 C C . GLY A 1 84 ? 6.704 3.024 -4.204 1.00 98.50 84 GLY A C 1
ATOM 693 O O . GLY A 1 84 ? 6.132 3.808 -3.446 1.00 98.50 84 GLY A O 1
ATOM 694 N N . VAL A 1 85 ? 6.125 1.889 -4.607 1.00 98.44 85 VAL A N 1
ATOM 695 C CA . VAL A 1 85 ? 4.798 1.453 -4.150 1.00 98.44 85 VAL A CA 1
ATOM 696 C C . VAL A 1 85 ? 4.801 1.135 -2.649 1.00 98.44 85 VAL A C 1
ATOM 698 O O . VAL A 1 85 ? 3.874 1.535 -1.948 1.00 98.44 85 VAL A O 1
ATOM 701 N N . ILE A 1 86 ? 5.845 0.483 -2.128 1.00 98.69 86 ILE A N 1
ATOM 702 C CA . ILE A 1 86 ? 5.989 0.238 -0.683 1.00 98.69 86 ILE A CA 1
ATOM 703 C C . ILE A 1 86 ? 6.182 1.560 0.073 1.00 98.69 86 ILE A C 1
ATOM 705 O O . ILE A 1 86 ? 5.528 1.787 1.089 1.00 98.69 86 ILE A O 1
ATOM 709 N N . ASP A 1 87 ? 7.010 2.463 -0.453 1.00 98.75 87 ASP A N 1
ATOM 710 C CA . ASP A 1 87 ? 7.257 3.790 0.115 1.00 98.75 87 ASP A CA 1
ATOM 711 C C . ASP A 1 87 ? 5.963 4.624 0.188 1.00 98.75 87 ASP A C 1
ATOM 713 O O . ASP A 1 87 ? 5.776 5.393 1.129 1.00 98.75 87 ASP A O 1
ATOM 717 N N . ASN A 1 88 ? 5.021 4.432 -0.744 1.00 98.62 88 ASN A N 1
ATOM 718 C CA . ASN A 1 88 ? 3.688 5.037 -0.666 1.00 98.62 88 ASN A CA 1
ATOM 719 C C . ASN A 1 88 ? 2.859 4.498 0.511 1.00 98.62 88 ASN A C 1
ATOM 721 O O . ASN A 1 88 ? 2.199 5.282 1.193 1.00 98.62 88 ASN A O 1
ATOM 725 N N . ILE A 1 89 ? 2.900 3.188 0.779 1.00 98.56 89 ILE A N 1
ATOM 726 C CA . ILE A 1 89 ? 2.235 2.603 1.956 1.00 98.56 89 ILE A CA 1
ATOM 727 C C . ILE A 1 89 ? 2.878 3.148 3.233 1.00 98.56 89 ILE A C 1
ATOM 729 O O . ILE A 1 89 ? 2.175 3.653 4.103 1.00 98.56 89 ILE A O 1
ATOM 733 N N . ILE A 1 90 ? 4.211 3.140 3.313 1.00 98.75 90 ILE A N 1
ATOM 734 C CA . ILE A 1 90 ? 4.977 3.707 4.433 1.00 98.75 90 ILE A CA 1
ATOM 735 C C . ILE A 1 90 ? 4.601 5.176 4.663 1.00 98.75 90 ILE A C 1
ATOM 737 O O . ILE A 1 90 ? 4.393 5.583 5.804 1.00 98.75 90 ILE A O 1
ATOM 741 N N . TYR A 1 91 ? 4.483 5.974 3.598 1.00 98.62 91 TYR A N 1
ATOM 742 C CA . TYR A 1 91 ? 4.060 7.373 3.676 1.00 98.62 91 TYR A CA 1
ATOM 743 C C . TYR A 1 91 ? 2.673 7.520 4.321 1.00 98.62 91 TYR A C 1
ATOM 745 O O . TYR A 1 91 ? 2.494 8.349 5.215 1.00 98.62 91 TYR A O 1
ATOM 753 N N . LEU A 1 92 ? 1.702 6.695 3.917 1.00 98.38 92 LEU A N 1
ATOM 754 C CA . LEU A 1 92 ? 0.357 6.719 4.495 1.00 98.38 92 LEU A CA 1
ATOM 755 C C . LEU A 1 92 ? 0.355 6.236 5.951 1.00 98.38 92 LEU A C 1
ATOM 757 O O . LEU A 1 92 ? -0.264 6.884 6.791 1.00 98.38 92 LEU A O 1
ATOM 761 N N . VAL A 1 93 ? 1.107 5.183 6.291 1.00 98.56 93 VAL A N 1
ATOM 762 C CA . VAL A 1 93 ? 1.249 4.727 7.685 1.00 98.56 93 VAL A CA 1
ATOM 763 C C . VAL A 1 93 ? 1.875 5.809 8.563 1.00 98.56 93 VAL A C 1
ATOM 765 O O . VAL A 1 93 ? 1.355 6.081 9.642 1.00 98.56 93 VAL A O 1
ATOM 768 N N . LYS A 1 94 ? 2.936 6.488 8.102 1.00 98.25 94 LYS A N 1
ATOM 769 C CA . LYS A 1 94 ? 3.540 7.624 8.825 1.00 98.25 94 LYS A CA 1
ATOM 770 C C . LYS A 1 94 ? 2.513 8.728 9.106 1.00 98.25 94 LYS A C 1
ATOM 772 O O . LYS A 1 94 ? 2.568 9.352 10.161 1.00 98.25 94 LYS A O 1
ATOM 777 N N . LYS A 1 95 ? 1.590 8.976 8.171 1.00 97.38 95 LYS A N 1
ATOM 778 C CA . LYS A 1 95 ? 0.589 10.048 8.269 1.00 97.38 95 LYS A CA 1
ATOM 779 C C . LYS A 1 95 ? -0.615 9.688 9.146 1.00 97.38 95 LYS A C 1
ATOM 781 O O . LYS A 1 95 ? -1.096 10.550 9.872 1.00 97.38 95 LYS A O 1
ATOM 786 N N . TYR A 1 96 ? -1.102 8.451 9.069 1.00 97.44 96 TYR A N 1
ATOM 787 C CA . TYR A 1 96 ? -2.356 8.024 9.707 1.00 97.44 96 TYR A CA 1
ATOM 788 C C . TYR A 1 96 ? -2.160 7.087 10.912 1.00 97.44 96 TYR A C 1
ATOM 790 O O . TYR A 1 96 ? -3.119 6.771 11.609 1.00 97.44 96 TYR A O 1
ATOM 798 N N . GLY A 1 97 ? -0.931 6.635 11.174 1.00 97.25 97 GLY A N 1
ATOM 799 C CA . GLY A 1 97 ? -0.590 5.697 12.251 1.00 97.25 97 GLY A CA 1
ATOM 800 C C . GLY A 1 97 ? -0.813 4.220 11.904 1.00 97.25 97 GLY A C 1
ATOM 801 O O . GLY A 1 97 ? -0.348 3.343 12.625 1.00 97.25 97 GLY A O 1
ATOM 802 N N . TYR A 1 98 ? -1.507 3.936 10.803 1.00 97.50 98 TYR A N 1
ATOM 803 C CA . TYR A 1 98 ? -1.740 2.605 10.248 1.00 97.50 98 TYR A CA 1
ATOM 804 C C . TYR A 1 98 ? -2.171 2.736 8.785 1.00 97.50 98 TYR A C 1
ATOM 806 O O . TYR A 1 98 ? -2.548 3.825 8.344 1.00 97.50 98 TYR A O 1
ATOM 814 N N . MET A 1 99 ? -2.120 1.650 8.014 1.00 97.88 99 MET A N 1
ATOM 815 C CA . MET A 1 99 ? -2.562 1.710 6.625 1.00 97.88 99 MET A CA 1
ATOM 816 C C . MET A 1 99 ? -4.086 1.587 6.541 1.00 97.88 99 MET A C 1
ATOM 818 O O . MET A 1 99 ? -4.697 0.681 7.116 1.00 97.88 99 MET A O 1
ATOM 822 N N . LEU A 1 100 ? -4.706 2.501 5.800 1.00 97.50 100 LEU A N 1
ATOM 823 C CA . LEU A 1 100 ? -6.145 2.505 5.545 1.00 97.50 100 LEU A CA 1
ATOM 824 C C . LEU A 1 100 ? -6.523 1.391 4.560 1.00 97.50 100 LEU A C 1
ATOM 826 O O . LEU A 1 100 ? -5.667 0.838 3.876 1.00 97.50 100 LEU A O 1
ATOM 830 N N . ASN A 1 101 ? -7.813 1.078 4.439 1.00 96.94 101 ASN A N 1
ATOM 831 C CA . ASN A 1 101 ? -8.303 0.127 3.431 1.00 96.94 101 ASN A CA 1
ATOM 832 C C . ASN A 1 101 ? -7.844 0.520 2.014 1.00 96.94 101 ASN A C 1
ATOM 834 O O . ASN A 1 101 ? -7.293 -0.303 1.284 1.00 96.94 101 ASN A O 1
ATOM 838 N N . GLY A 1 102 ? -7.980 1.803 1.683 1.00 96.25 102 GLY A N 1
ATOM 839 C CA . GLY A 1 102 ? -7.397 2.382 0.487 1.00 96.25 102 GLY A CA 1
ATOM 840 C C . GLY A 1 102 ? -7.094 3.865 0.647 1.00 96.25 102 GLY A C 1
ATOM 841 O O . GLY A 1 102 ? -7.418 4.473 1.668 1.00 96.25 102 GLY A O 1
ATOM 842 N N . SER A 1 103 ? -6.477 4.474 -0.363 1.00 96.62 103 SER A N 1
ATOM 843 C CA . SER A 1 103 ? -6.029 5.872 -0.312 1.00 96.62 103 SER A CA 1
ATOM 844 C C . SER A 1 103 ? -7.165 6.872 -0.572 1.00 96.62 103 SER A C 1
ATOM 846 O O . SER A 1 103 ? -7.040 7.737 -1.436 1.00 96.62 103 SER A O 1
ATOM 848 N N . ARG A 1 104 ? -8.283 6.759 0.156 1.00 96.56 104 ARG A N 1
ATOM 849 C CA . ARG A 1 104 ? -9.392 7.729 0.155 1.00 96.56 104 ARG A CA 1
ATOM 850 C C . ARG A 1 104 ? -9.733 8.160 1.581 1.00 96.56 104 ARG A C 1
ATOM 852 O O . ARG A 1 104 ? -9.696 7.339 2.490 1.00 96.56 104 ARG A O 1
ATOM 859 N N . ASN A 1 105 ? -10.130 9.414 1.775 1.00 94.75 105 ASN A N 1
ATOM 860 C CA . ASN A 1 105 ? -10.458 9.972 3.093 1.00 94.75 105 ASN A CA 1
ATOM 861 C C . ASN A 1 105 ? -11.607 9.231 3.806 1.00 94.75 105 ASN A C 1
ATOM 863 O O . ASN A 1 105 ? -11.571 9.024 5.013 1.00 94.75 105 ASN A O 1
ATOM 867 N N . TYR A 1 106 ? -12.598 8.726 3.072 1.00 93.88 106 TYR A N 1
ATOM 868 C CA . TYR A 1 106 ? -13.683 7.930 3.649 1.00 93.88 106 TYR A CA 1
ATOM 869 C C . TYR A 1 106 ? -13.249 6.527 4.110 1.00 93.88 106 TYR A C 1
ATOM 871 O O . TYR A 1 106 ? -14.076 5.801 4.663 1.00 93.88 106 TYR A O 1
ATOM 879 N N . TYR A 1 107 ? -11.984 6.132 3.909 1.00 95.56 107 TYR A N 1
ATOM 880 C CA . TYR A 1 107 ? -11.383 4.915 4.468 1.00 95.56 107 TYR A CA 1
ATOM 881 C C . TYR A 1 107 ? -10.632 5.146 5.787 1.00 95.56 107 TYR A C 1
ATOM 883 O O . TYR A 1 107 ? -10.160 4.174 6.370 1.00 95.56 107 TYR A O 1
ATOM 891 N N . GLU A 1 108 ? -10.550 6.378 6.300 1.00 93.06 108 GLU A N 1
ATOM 892 C CA . GLU A 1 108 ? -9.761 6.728 7.498 1.00 93.06 108 GLU A CA 1
ATOM 893 C C . GLU A 1 108 ? -10.155 5.986 8.787 1.00 93.06 108 GLU A C 1
ATOM 895 O O . GLU A 1 108 ? -9.397 5.986 9.753 1.00 93.06 108 GLU A O 1
ATOM 900 N N . ASN A 1 109 ? -11.313 5.322 8.810 1.00 91.75 109 ASN A N 1
ATOM 901 C CA . ASN A 1 109 ? -11.809 4.557 9.953 1.00 91.75 109 ASN A CA 1
ATOM 902 C C . ASN A 1 109 ? -11.623 3.033 9.839 1.00 91.75 109 ASN A C 1
ATOM 904 O O . ASN A 1 109 ? -12.048 2.293 10.733 1.00 91.75 109 ASN A O 1
ATOM 908 N N . ARG A 1 110 ? -11.051 2.529 8.738 1.00 94.75 110 ARG A N 1
ATOM 909 C CA . ARG A 1 110 ? -10.910 1.087 8.501 1.00 94.75 110 ARG A CA 1
ATOM 910 C C . ARG A 1 110 ? -9.625 0.732 7.777 1.00 94.75 110 ARG A C 1
ATOM 912 O O . ARG A 1 110 ? -9.138 1.465 6.927 1.00 94.75 110 ARG A O 1
ATOM 919 N N . SER A 1 111 ? -9.122 -0.455 8.086 1.00 96.69 111 SER A N 1
ATOM 920 C CA . SER A 1 111 ? -7.940 -1.039 7.453 1.00 96.69 111 SER A CA 1
ATOM 921 C C . SER A 1 111 ? -8.321 -2.260 6.603 1.00 96.69 111 SER A C 1
ATOM 923 O O . SER A 1 111 ? -9.497 -2.532 6.345 1.00 96.69 111 SER A O 1
ATOM 925 N N . GLN A 1 112 ? -7.304 -2.988 6.167 1.00 96.38 112 GLN A N 1
ATOM 926 C CA . GLN A 1 112 ? -7.334 -4.261 5.456 1.00 96.38 112 GLN A CA 1
ATOM 927 C C . GLN A 1 112 ? -6.260 -5.179 6.071 1.00 96.38 112 GLN A C 1
ATOM 929 O O . GLN A 1 112 ? -5.555 -4.740 6.981 1.00 96.38 112 GLN A O 1
ATOM 934 N N . PRO A 1 113 ? -6.137 -6.451 5.648 1.00 97.31 113 PRO A N 1
ATOM 935 C CA . PRO A 1 113 ? -5.095 -7.336 6.164 1.00 97.31 113 PRO A CA 1
ATOM 936 C C . PRO A 1 113 ? -3.699 -6.678 6.180 1.00 97.31 113 PRO A C 1
ATOM 938 O O . PRO A 1 113 ? -3.250 -6.220 5.126 1.00 97.31 113 PRO A O 1
ATOM 941 N N . PRO A 1 114 ? -3.010 -6.619 7.340 1.00 97.19 114 PRO A N 1
ATOM 942 C CA . PRO A 1 114 ? -1.745 -5.905 7.466 1.00 97.19 114 PRO A CA 1
ATOM 943 C C . PRO A 1 114 ? -0.599 -6.659 6.805 1.00 97.19 114 PRO A C 1
ATOM 945 O O . PRO A 1 114 ? -0.109 -7.663 7.323 1.00 97.19 114 PRO A O 1
ATOM 948 N N . LEU A 1 115 ? -0.176 -6.168 5.642 1.00 98.44 115 LEU A N 1
ATOM 949 C CA . LEU A 1 115 ? 0.818 -6.816 4.790 1.00 98.44 115 LEU A CA 1
ATOM 950 C C . LEU A 1 115 ? 2.060 -5.952 4.526 1.00 98.44 115 LEU A C 1
ATOM 952 O O . LEU A 1 115 ? 2.923 -6.384 3.766 1.00 98.44 115 LEU A O 1
ATOM 956 N N . LEU A 1 116 ? 2.216 -4.789 5.172 1.00 98.69 116 LEU A N 1
ATOM 957 C CA . LEU A 1 116 ? 3.381 -3.917 4.983 1.00 98.69 116 LEU A CA 1
ATOM 958 C C . LEU A 1 116 ? 4.709 -4.613 5.333 1.00 98.69 116 LEU A C 1
ATOM 960 O O . LEU A 1 116 ? 5.630 -4.608 4.519 1.00 98.69 116 LEU A O 1
ATOM 964 N N . ILE A 1 117 ? 4.807 -5.273 6.495 1.00 98.56 117 ILE A N 1
ATOM 965 C CA . ILE A 1 117 ? 6.013 -6.036 6.875 1.00 98.56 117 ILE A CA 1
ATOM 966 C C . ILE A 1 117 ? 6.328 -7.130 5.832 1.00 98.56 117 ILE A C 1
ATOM 968 O O . ILE A 1 117 ? 7.462 -7.172 5.352 1.00 98.56 117 ILE A O 1
ATOM 972 N N . PRO A 1 118 ? 5.367 -7.980 5.407 1.00 98.62 118 PRO A N 1
ATOM 973 C CA . PRO A 1 118 ? 5.571 -8.905 4.292 1.00 98.62 118 PRO A CA 1
ATOM 974 C C . PRO A 1 118 ? 6.033 -8.259 2.977 1.00 98.62 118 PRO A C 1
ATOM 976 O O . PRO A 1 118 ? 6.862 -8.851 2.285 1.00 98.62 118 PRO A O 1
ATOM 979 N N . MET A 1 119 ? 5.520 -7.076 2.614 1.00 98.75 119 MET A N 1
ATOM 980 C CA . MET A 1 119 ? 5.964 -6.352 1.414 1.00 98.75 119 MET A CA 1
ATOM 981 C C . MET A 1 119 ? 7.434 -5.932 1.530 1.00 98.75 119 MET A C 1
ATOM 983 O O . MET A 1 119 ? 8.225 -6.213 0.629 1.00 98.75 119 MET A O 1
ATOM 987 N N . VAL A 1 120 ? 7.810 -5.315 2.657 1.00 98.69 120 VAL A N 1
ATOM 988 C CA . VAL A 1 120 ? 9.194 -4.904 2.937 1.00 98.69 120 VAL A CA 1
ATOM 989 C C . VAL A 1 120 ? 10.130 -6.109 2.955 1.00 98.69 120 VAL A C 1
ATOM 991 O O . VAL A 1 120 ? 11.181 -6.076 2.318 1.00 98.69 120 VAL A O 1
ATOM 994 N N . ALA A 1 121 ? 9.733 -7.200 3.614 1.00 98.56 121 ALA A N 1
ATOM 995 C CA . ALA A 1 121 ? 10.518 -8.427 3.667 1.00 98.56 121 ALA A CA 1
ATOM 996 C C . ALA A 1 121 ? 10.743 -9.028 2.270 1.00 98.56 121 ALA A C 1
ATOM 998 O O . ALA A 1 121 ? 11.862 -9.421 1.946 1.00 98.56 121 ALA A O 1
ATOM 999 N N . ALA A 1 122 ? 9.708 -9.062 1.421 1.00 98.56 122 ALA A N 1
ATOM 1000 C CA . ALA A 1 122 ? 9.824 -9.565 0.053 1.00 98.56 122 ALA A CA 1
ATOM 1001 C C . ALA A 1 122 ? 10.788 -8.726 -0.804 1.00 98.56 122 ALA A C 1
ATOM 1003 O O . ALA A 1 122 ? 11.551 -9.291 -1.586 1.00 98.56 122 ALA A O 1
ATOM 1004 N N . TYR A 1 123 ? 10.779 -7.398 -0.648 1.00 98.69 123 TYR A N 1
ATOM 1005 C CA . TYR A 1 123 ? 11.736 -6.514 -1.318 1.00 98.69 123 TYR A CA 1
ATOM 1006 C C . TYR A 1 123 ? 13.164 -6.719 -0.787 1.00 98.69 123 TYR A C 1
ATOM 1008 O O . TYR A 1 123 ? 14.101 -6.923 -1.564 1.00 98.69 123 TYR A O 1
ATOM 1016 N N . TYR A 1 124 ? 13.331 -6.732 0.540 1.00 98.44 124 TYR A N 1
ATOM 1017 C CA . TYR A 1 124 ? 14.633 -6.882 1.190 1.00 98.44 124 TYR A CA 1
ATOM 1018 C C . TYR A 1 124 ? 15.314 -8.211 0.842 1.00 98.44 124 TYR A C 1
ATOM 1020 O O . TYR A 1 124 ? 16.514 -8.227 0.585 1.00 98.44 124 TYR A O 1
ATOM 1028 N N . GLN A 1 125 ? 14.560 -9.310 0.736 1.00 98.06 125 GLN A N 1
ATOM 1029 C CA . GLN A 1 125 ? 15.096 -10.612 0.315 1.00 98.06 125 GLN A CA 1
ATOM 1030 C C . GLN A 1 125 ? 15.816 -10.573 -1.042 1.00 98.06 125 GLN A C 1
ATOM 1032 O O . GLN A 1 125 ? 16.730 -11.363 -1.259 1.00 98.06 125 GLN A O 1
ATOM 1037 N N . LEU A 1 126 ? 15.415 -9.676 -1.948 1.00 97.50 126 LEU A N 1
ATOM 1038 C CA . LEU A 1 126 ? 15.988 -9.571 -3.293 1.00 97.50 126 LEU A CA 1
ATOM 1039 C C . LEU A 1 126 ? 17.043 -8.467 -3.408 1.00 97.50 126 LEU A C 1
ATOM 1041 O O . LEU A 1 126 ? 17.982 -8.599 -4.190 1.00 97.50 126 LEU A O 1
ATOM 1045 N N . LYS A 1 127 ? 16.879 -7.364 -2.670 1.00 97.75 127 LYS A N 1
ATOM 1046 C CA . LYS A 1 127 ? 17.722 -6.166 -2.813 1.00 97.75 127 LYS A CA 1
ATOM 1047 C C . LYS A 1 127 ? 18.713 -5.948 -1.678 1.00 97.75 127 LYS A C 1
ATOM 1049 O O . LYS A 1 127 ? 19.677 -5.225 -1.893 1.00 97.75 127 LYS A O 1
ATOM 1054 N N . GLN A 1 128 ? 18.481 -6.561 -0.517 1.00 97.56 128 GLN A N 1
ATOM 1055 C CA . GLN A 1 128 ? 19.317 -6.461 0.684 1.00 97.56 128 GLN A CA 1
ATOM 1056 C C . GLN A 1 128 ? 19.670 -5.011 1.072 1.00 97.56 128 GLN A C 1
ATOM 1058 O O . GLN A 1 128 ? 20.752 -4.735 1.580 1.00 97.56 128 GLN A O 1
ATOM 1063 N N . ASP A 1 129 ? 18.745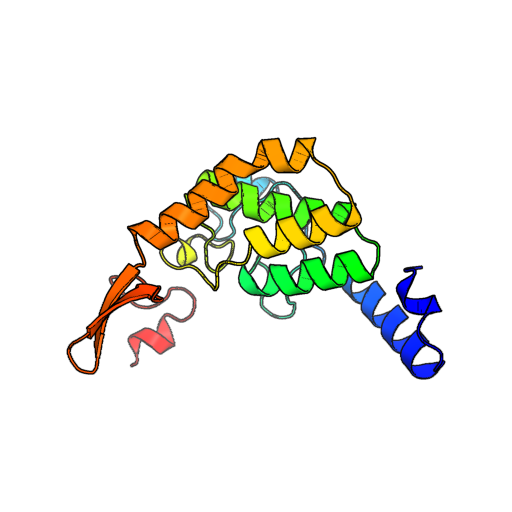 -4.076 0.834 1.00 97.62 129 ASP A N 1
ATOM 1064 C CA . ASP A 1 129 ? 18.902 -2.656 1.160 1.00 97.62 129 ASP A CA 1
ATOM 1065 C C . ASP A 1 129 ? 18.685 -2.432 2.666 1.00 97.62 129 ASP A C 1
ATOM 1067 O O . ASP A 1 129 ? 17.574 -2.179 3.137 1.00 97.62 129 ASP A O 1
ATOM 1071 N N . GLU A 1 130 ? 19.754 -2.627 3.440 1.00 98.00 130 GLU A N 1
ATOM 1072 C CA . GLU A 1 130 ? 19.736 -2.546 4.904 1.00 98.00 130 GLU A CA 1
ATOM 1073 C C . GLU A 1 130 ? 19.478 -1.124 5.409 1.00 98.00 130 GLU A C 1
ATOM 1075 O O . GLU A 1 130 ? 18.723 -0.942 6.362 1.00 98.00 130 GLU A O 1
ATOM 1080 N N . ALA A 1 131 ? 20.037 -0.112 4.742 1.00 98.31 131 ALA A N 1
ATOM 1081 C CA . ALA A 1 131 ? 19.833 1.282 5.117 1.00 98.31 131 ALA A CA 1
ATOM 1082 C C . ALA A 1 131 ? 18.351 1.673 5.005 1.00 98.31 131 ALA A C 1
ATOM 1084 O O . ALA A 1 131 ? 17.790 2.219 5.955 1.00 98.31 131 ALA A O 1
ATOM 1085 N N . TRP A 1 132 ? 17.695 1.323 3.891 1.00 98.44 132 TRP A N 1
ATOM 1086 C CA . TRP A 1 132 ? 16.264 1.572 3.713 1.00 98.44 132 TRP A CA 1
ATOM 1087 C C . TRP A 1 132 ? 15.399 0.785 4.706 1.00 98.44 132 TRP A C 1
ATOM 1089 O O . TRP A 1 132 ? 14.404 1.312 5.208 1.00 98.44 132 TRP A O 1
ATOM 1099 N N . LEU A 1 133 ? 15.765 -0.461 5.029 1.00 98.50 133 LEU A N 1
ATOM 1100 C CA . LEU A 1 133 ? 15.053 -1.241 6.045 1.00 98.50 133 LEU A CA 1
ATOM 1101 C C . LEU A 1 133 ? 15.141 -0.572 7.424 1.00 98.50 133 LEU A C 1
ATOM 1103 O O . LEU A 1 133 ? 14.113 -0.389 8.075 1.00 98.50 133 LEU A O 1
ATOM 1107 N N . LEU A 1 134 ? 16.347 -0.195 7.859 1.00 98.38 134 LEU A N 1
ATOM 1108 C CA . LEU A 1 134 ? 16.575 0.444 9.158 1.00 98.38 134 LEU A CA 1
ATOM 1109 C C . LEU A 1 134 ? 15.875 1.803 9.259 1.00 98.38 134 LEU A C 1
ATOM 1111 O O . LEU A 1 134 ? 15.287 2.106 10.295 1.00 98.38 134 LEU A O 1
ATOM 1115 N N . GLU A 1 135 ? 15.872 2.589 8.179 1.00 98.31 135 GLU A N 1
ATOM 1116 C CA . GLU A 1 135 ? 15.148 3.863 8.109 1.00 98.31 135 GLU A CA 1
ATOM 1117 C C . GLU A 1 135 ? 13.637 3.683 8.341 1.00 98.31 135 GLU A C 1
ATOM 1119 O O . GLU A 1 135 ? 12.996 4.507 8.997 1.00 98.31 135 GLU A O 1
ATOM 1124 N N . ASN A 1 136 ? 13.055 2.602 7.814 1.00 98.44 136 ASN A N 1
ATOM 1125 C CA . ASN A 1 136 ? 11.608 2.391 7.830 1.00 98.44 136 ASN A CA 1
ATOM 1126 C C . ASN A 1 136 ? 11.118 1.468 8.951 1.00 98.44 136 ASN A C 1
ATOM 1128 O O . ASN A 1 136 ? 9.913 1.420 9.203 1.00 98.44 136 ASN A O 1
ATOM 1132 N N . LEU A 1 137 ? 12.021 0.801 9.675 1.00 98.44 137 LEU A N 1
ATOM 1133 C CA . LEU A 1 137 ? 11.694 -0.086 10.793 1.00 98.44 137 LEU A CA 1
ATOM 1134 C C . LEU A 1 137 ? 10.760 0.555 11.843 1.00 98.44 137 LEU A C 1
ATOM 1136 O O . LEU A 1 137 ? 9.787 -0.105 12.214 1.00 98.44 137 LEU A O 1
ATOM 1140 N N . PRO A 1 138 ? 10.937 1.830 12.257 1.00 98.62 138 PRO A N 1
ATOM 1141 C CA . PRO A 1 138 ? 10.012 2.467 13.201 1.00 98.62 138 PRO A CA 1
ATOM 1142 C C . PRO A 1 138 ? 8.565 2.551 12.692 1.00 98.62 138 PRO A C 1
ATOM 1144 O O . PRO A 1 138 ? 7.623 2.514 13.475 1.00 98.62 138 PRO A O 1
ATOM 1147 N N . VAL A 1 139 ? 8.361 2.645 11.375 1.00 98.75 139 VAL A N 1
ATOM 1148 C CA . VAL A 1 139 ? 7.025 2.714 10.754 1.00 98.75 139 VAL A CA 1
ATOM 1149 C C . VAL A 1 139 ? 6.371 1.338 10.706 1.00 98.75 139 VAL A C 1
ATOM 1151 O O . VAL A 1 139 ? 5.163 1.214 10.899 1.00 98.75 139 VAL A O 1
ATOM 1154 N N . LEU A 1 140 ? 7.172 0.298 10.468 1.00 98.69 140 LEU A N 1
ATOM 1155 C CA . LEU A 1 140 ? 6.712 -1.089 10.531 1.00 98.69 140 LEU A CA 1
ATOM 1156 C C . LEU A 1 140 ? 6.248 -1.441 11.942 1.00 98.69 140 LEU A C 1
ATOM 1158 O O . LEU A 1 140 ? 5.189 -2.044 12.119 1.00 98.69 140 LEU A O 1
ATOM 1162 N N . GLU A 1 141 ? 7.024 -1.021 12.941 1.00 98.56 141 GLU A N 1
ATOM 1163 C CA . GLU A 1 141 ? 6.648 -1.165 14.340 1.00 98.56 141 GLU A CA 1
ATOM 1164 C C . GLU A 1 141 ? 5.395 -0.348 14.671 1.00 98.56 141 GLU A C 1
ATOM 1166 O O . GLU A 1 141 ? 4.495 -0.876 15.320 1.00 98.56 141 GLU A O 1
ATOM 1171 N N . LEU A 1 142 ? 5.285 0.891 14.182 1.00 98.62 142 LEU A N 1
ATOM 1172 C CA . LEU A 1 142 ? 4.111 1.741 14.391 1.00 98.62 142 LEU A CA 1
ATOM 1173 C C . LEU A 1 142 ? 2.811 1.041 13.967 1.00 98.62 142 LEU A C 1
ATOM 1175 O O . LEU A 1 142 ? 1.878 0.944 14.768 1.00 98.62 142 LEU A O 1
ATOM 1179 N N . GLU A 1 143 ? 2.753 0.500 12.747 1.00 98.44 143 GLU A N 1
ATOM 1180 C CA . GLU A 1 143 ? 1.559 -0.216 12.289 1.00 98.44 143 GLU A CA 1
ATOM 1181 C C . GLU A 1 143 ? 1.331 -1.509 13.079 1.00 98.44 143 GLU A C 1
ATOM 1183 O O . GLU A 1 143 ? 0.200 -1.814 13.465 1.00 98.44 143 GLU A O 1
ATOM 1188 N N . PHE A 1 144 ? 2.389 -2.270 13.370 1.00 98.12 144 PHE A N 1
ATOM 1189 C CA . PHE A 1 144 ? 2.267 -3.479 14.183 1.00 98.12 144 PHE A CA 1
ATOM 1190 C C . PHE A 1 144 ? 1.655 -3.171 15.560 1.00 98.12 144 PHE A C 1
ATOM 1192 O O . PHE A 1 144 ? 0.712 -3.841 15.994 1.00 98.12 144 PHE A O 1
ATOM 1199 N N . GLN A 1 145 ? 2.132 -2.114 16.219 1.00 98.12 145 GLN A N 1
ATOM 1200 C CA . GLN A 1 145 ? 1.613 -1.658 17.505 1.00 98.12 145 GLN A CA 1
ATOM 1201 C C . GLN A 1 145 ? 0.174 -1.153 17.396 1.00 98.12 145 GLN A C 1
ATOM 1203 O O . GLN A 1 145 ? -0.621 -1.413 18.302 1.00 98.12 145 GLN A O 1
ATOM 1208 N N . PHE A 1 146 ? -0.214 -0.509 16.289 1.00 97.31 146 PHE A N 1
ATOM 1209 C CA . PHE A 1 146 ? -1.617 -0.165 16.056 1.00 97.31 146 PHE A CA 1
ATOM 1210 C C . PHE A 1 146 ? -2.517 -1.406 16.151 1.00 97.31 146 PHE A C 1
ATOM 1212 O O . PHE A 1 146 ? -3.509 -1.378 16.885 1.00 97.31 146 PHE A O 1
ATOM 1219 N N . TRP A 1 147 ? -2.158 -2.511 15.491 1.00 97.00 147 TRP A N 1
ATOM 1220 C CA . TRP A 1 147 ? -2.937 -3.752 15.562 1.00 97.00 147 TRP A CA 1
ATOM 1221 C C . TRP A 1 147 ? -2.940 -4.354 16.967 1.00 97.00 147 TRP A C 1
ATOM 1223 O O . TRP A 1 147 ? -4.003 -4.718 17.475 1.00 97.00 147 TRP A O 1
ATOM 1233 N N . MET A 1 148 ? -1.779 -4.414 17.625 1.00 97.25 148 MET A N 1
ATOM 1234 C CA . MET A 1 148 ? -1.656 -4.993 18.968 1.00 97.25 148 MET A CA 1
ATOM 1235 C C . MET A 1 148 ? -2.450 -4.228 20.036 1.00 97.25 148 MET A C 1
ATOM 1237 O O . MET A 1 148 ? -2.987 -4.844 20.967 1.00 97.25 148 MET A O 1
ATOM 1241 N N . ASN A 1 149 ? -2.548 -2.906 19.893 1.00 96.06 149 ASN A N 1
ATOM 1242 C CA . ASN A 1 149 ? -3.180 -2.029 20.875 1.00 96.06 149 ASN A CA 1
ATOM 1243 C C . ASN A 1 149 ? -4.668 -1.787 20.595 1.00 96.06 149 ASN A C 1
ATOM 1245 O O . ASN A 1 149 ? -5.445 -1.697 21.540 1.00 96.06 149 ASN A O 1
ATOM 1249 N N . ASN A 1 150 ? -5.083 -1.726 19.324 1.00 95.56 150 ASN A N 1
ATOM 1250 C CA . ASN A 1 150 ? -6.429 -1.266 18.947 1.00 95.56 150 ASN A CA 1
ATOM 1251 C C . ASN A 1 150 ? -7.319 -2.350 18.327 1.00 95.56 150 ASN A C 1
ATOM 1253 O O . ASN A 1 150 ? -8.500 -2.104 18.076 1.00 95.56 150 ASN A O 1
ATOM 1257 N N . ARG A 1 151 ? -6.764 -3.522 17.998 1.00 95.38 151 ARG A N 1
ATOM 1258 C CA . ARG A 1 151 ? -7.482 -4.587 17.274 1.00 95.38 151 ARG A CA 1
ATOM 1259 C C . ARG A 1 151 ? -7.363 -5.955 17.939 1.00 95.38 151 ARG A C 1
ATOM 1261 O O . ARG A 1 151 ? -7.762 -6.951 17.345 1.00 95.38 151 ARG A O 1
ATOM 1268 N N . MET A 1 152 ? -6.843 -6.023 19.163 1.00 96.69 152 MET A N 1
ATOM 1269 C CA . MET A 1 152 ? -6.778 -7.266 19.930 1.00 96.69 152 MET A CA 1
ATOM 1270 C C . MET A 1 152 ? -7.962 -7.378 20.890 1.00 96.69 152 MET A C 1
ATOM 1272 O O . MET A 1 152 ? -8.209 -6.472 21.681 1.00 96.69 152 MET A O 1
ATOM 1276 N N . ILE A 1 153 ? -8.632 -8.528 20.883 1.00 96.88 153 ILE A N 1
ATOM 1277 C CA . ILE A 1 153 ? -9.716 -8.868 21.809 1.00 96.88 153 ILE A CA 1
ATOM 1278 C C . ILE A 1 153 ? -9.429 -10.177 22.542 1.00 96.88 153 ILE A C 1
ATOM 1280 O O . ILE A 1 153 ? -8.666 -11.023 22.072 1.00 96.88 153 ILE A O 1
ATOM 1284 N N . ASN A 1 154 ? -10.074 -10.360 23.693 1.00 97.44 154 ASN A N 1
ATOM 1285 C CA . ASN A 1 154 ? -10.053 -11.620 24.427 1.00 97.44 154 ASN A CA 1
ATOM 1286 C C . ASN A 1 154 ? -11.215 -12.509 23.974 1.00 97.44 154 ASN A C 1
ATOM 1288 O O . ASN A 1 154 ? -12.378 -12.202 24.226 1.00 97.44 154 ASN A O 1
ATOM 1292 N N . VAL A 1 155 ? -10.895 -13.635 23.348 1.00 96.75 155 VAL A N 1
ATOM 1293 C CA . VAL A 1 155 ? -11.845 -14.662 22.918 1.00 96.75 155 VAL A CA 1
ATOM 1294 C C . VAL A 1 155 ? -11.797 -15.815 23.915 1.00 96.75 155 VAL A C 1
ATOM 1296 O O . VAL A 1 155 ? -10.734 -16.388 24.155 1.00 96.75 155 VAL A O 1
ATOM 1299 N N . LYS A 1 156 ? -12.937 -16.165 24.515 1.00 97.25 156 LYS A N 1
ATOM 1300 C CA . LYS A 1 156 ? -13.045 -17.310 25.429 1.00 97.25 156 LYS A CA 1
ATOM 1301 C C . LYS A 1 156 ? -13.567 -18.531 24.681 1.00 97.25 156 LYS A C 1
ATOM 1303 O O . LYS A 1 156 ? -14.623 -18.458 24.061 1.00 97.25 156 LYS A O 1
ATOM 1308 N N . LYS A 1 157 ? -12.846 -19.647 24.766 1.00 96.38 157 LYS A N 1
ATOM 1309 C CA . LYS A 1 157 ? -13.240 -20.938 24.190 1.00 96.38 157 LYS A CA 1
ATOM 1310 C C . LYS A 1 157 ? -12.729 -22.070 25.081 1.00 96.38 157 LYS A C 1
ATOM 1312 O O . LYS A 1 157 ? -11.572 -22.038 25.489 1.00 96.38 157 LYS A O 1
ATOM 1317 N N . ASP A 1 158 ? -13.598 -23.026 25.412 1.00 96.62 158 ASP A N 1
ATOM 1318 C CA . ASP A 1 158 ? -13.276 -24.218 26.219 1.00 96.62 158 ASP A CA 1
ATOM 1319 C C . ASP A 1 158 ? -12.578 -23.894 27.558 1.00 96.62 158 ASP A C 1
ATOM 1321 O O . ASP A 1 158 ? -11.588 -24.508 27.944 1.00 96.62 158 ASP A O 1
ATOM 1325 N N . GLY A 1 159 ? -13.054 -22.854 28.255 1.00 96.38 159 GLY A N 1
ATOM 1326 C CA . GLY A 1 159 ? -12.474 -22.394 29.526 1.00 96.38 159 GLY A CA 1
ATOM 1327 C C . GLY A 1 159 ? -11.141 -21.640 29.402 1.00 96.38 159 GLY A C 1
ATOM 1328 O O . GLY A 1 159 ? -10.640 -21.129 30.403 1.00 96.38 159 GLY A O 1
ATOM 1329 N N . LYS A 1 160 ? -10.580 -21.502 28.193 1.00 97.56 160 LYS A N 1
ATOM 1330 C CA . LYS A 1 160 ? -9.337 -20.767 27.926 1.00 97.56 160 LYS A CA 1
ATOM 1331 C C . LYS A 1 160 ? -9.614 -19.406 27.288 1.00 97.56 160 LYS A C 1
ATOM 1333 O O . LYS A 1 160 ? -10.521 -19.254 26.472 1.00 97.56 160 LYS A O 1
ATOM 1338 N N . THR A 1 161 ? -8.816 -18.407 27.665 1.00 97.69 161 THR A N 1
ATOM 1339 C CA . THR A 1 161 ? -8.849 -17.065 27.063 1.00 97.69 161 THR A CA 1
ATOM 1340 C C . THR A 1 161 ? -7.700 -16.918 26.072 1.00 97.69 161 THR A C 1
ATOM 1342 O O . THR A 1 161 ? -6.550 -17.201 26.406 1.00 97.69 161 THR A O 1
ATOM 1345 N N . TYR A 1 162 ? -8.016 -16.462 24.863 1.00 96.81 162 TYR A N 1
ATOM 1346 C CA . TYR A 1 162 ? -7.079 -16.216 23.773 1.00 96.81 162 TYR A CA 1
ATOM 1347 C C . TYR A 1 162 ? -7.105 -14.736 23.413 1.00 96.81 162 TYR A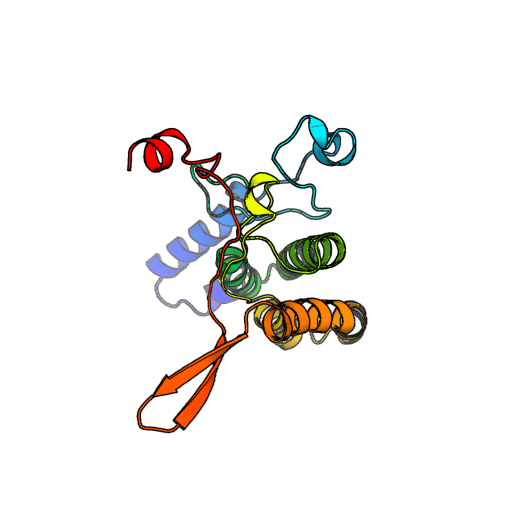 C 1
ATOM 1349 O O . TYR A 1 162 ? -8.177 -14.184 23.177 1.00 96.81 162 TYR A O 1
ATOM 1357 N N . ARG A 1 163 ? -5.938 -14.095 23.330 1.00 96.44 163 ARG A N 1
ATOM 1358 C CA . ARG A 1 163 ? -5.830 -12.734 22.799 1.00 96.44 163 ARG A CA 1
ATOM 1359 C C . ARG A 1 163 ? -5.656 -12.829 21.283 1.00 96.44 163 ARG A C 1
ATOM 1361 O O . ARG A 1 163 ? -4.644 -13.351 20.824 1.00 96.44 163 ARG A O 1
ATOM 1368 N N . MET A 1 164 ? -6.645 -12.380 20.515 1.00 96.00 164 MET A N 1
ATOM 1369 C CA . MET A 1 164 ? -6.687 -12.528 19.054 1.00 96.00 164 MET A CA 1
ATOM 1370 C C . MET A 1 164 ? -6.948 -11.192 18.370 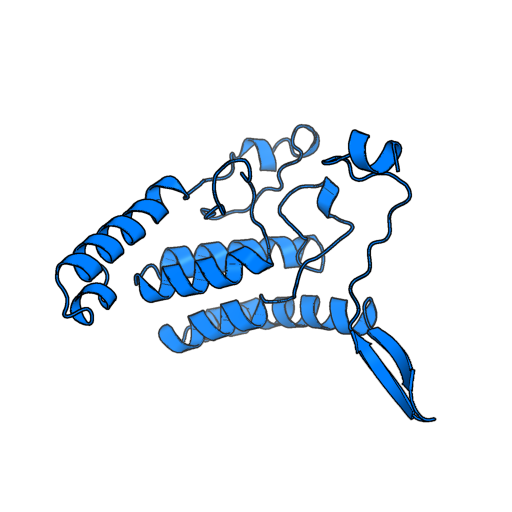1.00 96.00 164 MET A C 1
ATOM 1372 O O . MET A 1 164 ? -7.653 -10.347 18.918 1.00 96.00 164 MET A O 1
ATOM 1376 N N . ALA A 1 165 ? -6.400 -11.022 17.167 1.00 93.88 165 ALA A N 1
ATOM 1377 C CA . ALA A 1 165 ? -6.716 -9.878 16.325 1.00 93.88 165 ALA A CA 1
ATOM 1378 C C . ALA A 1 165 ? -8.120 -10.030 15.720 1.00 93.88 165 ALA A C 1
ATOM 1380 O O . ALA A 1 165 ? -8.520 -11.135 15.347 1.00 93.88 165 ALA A O 1
ATOM 1381 N N . HIS A 1 166 ? -8.849 -8.925 15.585 1.00 94.62 166 HIS A N 1
ATOM 1382 C CA . HIS A 1 166 ? -10.118 -8.872 14.862 1.00 94.62 166 HIS A CA 1
ATOM 1383 C C . HIS A 1 166 ? -10.164 -7.684 13.894 1.00 94.62 166 HIS A C 1
ATOM 1385 O O . HIS A 1 166 ? -9.493 -6.670 14.091 1.00 94.62 166 HIS A O 1
ATOM 1391 N N . TYR A 1 167 ? -10.974 -7.796 12.843 1.00 94.44 167 TYR A N 1
ATOM 1392 C CA . TYR A 1 167 ? -11.319 -6.639 12.025 1.00 94.44 167 TYR A CA 1
ATOM 1393 C C . TYR A 1 167 ? -12.484 -5.908 12.680 1.00 94.44 167 TYR A C 1
ATOM 1395 O O . TYR A 1 167 ? -13.512 -6.512 12.981 1.00 94.44 167 TYR A O 1
ATOM 1403 N N . SER A 1 168 ? -12.304 -4.610 12.898 1.00 92.44 168 SER A N 1
ATOM 1404 C CA . SER A 1 168 ? -13.313 -3.731 13.476 1.00 92.44 168 SER A CA 1
ATOM 1405 C C . SER A 1 168 ? -13.264 -2.374 12.784 1.00 92.44 168 SER A C 1
ATOM 1407 O O . SER A 1 168 ? -12.186 -1.905 12.399 1.00 92.44 168 SER A O 1
ATOM 1409 N N . VAL A 1 169 ? -14.439 -1.773 12.615 1.00 91.69 169 VAL A N 1
ATOM 1410 C CA . VAL A 1 169 ? -14.644 -0.459 12.006 1.00 91.69 169 VAL A CA 1
ATOM 1411 C C . VAL A 1 169 ? -15.536 0.345 12.936 1.00 91.69 169 VAL A C 1
ATOM 1413 O O . VAL A 1 169 ? -16.633 -0.094 13.273 1.00 91.69 169 VAL A O 1
ATOM 1416 N N . GLU A 1 170 ? -15.075 1.528 13.324 1.00 84.81 170 GLU A N 1
ATOM 1417 C CA . GLU A 1 170 ? -15.878 2.483 14.082 1.00 84.81 170 GLU A CA 1
ATOM 1418 C C . GLU A 1 170 ? -16.507 3.475 13.095 1.00 84.81 170 GLU A C 1
ATOM 1420 O O . GLU A 1 170 ? -15.818 4.227 12.403 1.00 84.81 170 GLU A O 1
ATOM 1425 N N . THR A 1 171 ? -17.830 3.430 12.956 1.00 86.25 171 THR A N 1
ATOM 1426 C CA . THR A 1 171 ? -18.596 4.342 12.097 1.00 86.25 171 THR A CA 1
ATOM 1427 C C . THR A 1 171 ? -19.957 4.623 12.718 1.00 86.25 171 THR A C 1
ATOM 1429 O O . THR A 1 171 ? -20.564 3.736 13.313 1.00 86.25 171 THR A O 1
ATOM 1432 N N . CYS A 1 172 ? -20.444 5.852 12.555 1.00 84.19 172 CYS A N 1
ATOM 1433 C CA . CYS A 1 172 ? -21.767 6.274 13.021 1.00 84.19 172 CYS A CA 1
ATOM 1434 C C . CYS A 1 172 ? -22.823 6.265 11.902 1.00 84.19 172 CYS A C 1
ATOM 1436 O O . CYS A 1 172 ? -23.936 6.739 12.115 1.00 84.19 172 CYS A O 1
ATOM 1438 N N . GLY A 1 173 ? -22.487 5.777 10.703 1.00 89.50 173 GLY A N 1
ATOM 1439 C CA . GLY A 1 173 ? -23.414 5.784 9.575 1.00 89.50 173 GLY A CA 1
ATOM 1440 C C . GLY A 1 173 ? -22.982 4.942 8.370 1.00 89.50 173 GLY A C 1
ATOM 1441 O O . GLY A 1 173 ? -21.930 4.291 8.416 1.00 89.50 173 GLY A O 1
ATOM 1442 N N . PRO A 1 174 ? -23.805 4.968 7.301 1.00 93.50 174 PRO A N 1
ATOM 1443 C CA . PRO A 1 174 ? -23.564 4.278 6.035 1.00 93.50 174 PRO A CA 1
ATOM 1444 C C . PRO A 1 174 ? -22.208 4.620 5.416 1.00 93.50 174 PRO A C 1
ATOM 1446 O O . PRO A 1 174 ? -21.731 5.754 5.522 1.00 93.50 174 PRO A O 1
ATOM 1449 N N . ARG A 1 175 ? -21.600 3.664 4.712 1.00 94.62 175 ARG A N 1
ATOM 1450 C CA . ARG A 1 175 ? -20.349 3.898 3.981 1.00 94.62 175 ARG A CA 1
ATOM 1451 C C . ARG A 1 175 ? -20.563 4.926 2.864 1.00 94.62 175 ARG A C 1
ATOM 1453 O O . ARG A 1 175 ? -21.449 4.714 2.038 1.00 94.62 175 ARG A O 1
ATOM 1460 N N . PRO A 1 176 ? -19.752 5.996 2.757 1.00 93.62 176 PRO A N 1
ATOM 1461 C CA . PRO A 1 176 ? -19.924 6.996 1.701 1.00 93.62 176 PRO A CA 1
ATOM 1462 C C . PRO A 1 176 ? -19.885 6.414 0.281 1.00 93.62 176 PRO A C 1
ATOM 1464 O O . PRO A 1 176 ? -20.645 6.842 -0.582 1.00 93.62 176 PRO A O 1
ATOM 1467 N N . GLU A 1 177 ? -19.048 5.403 0.038 1.00 92.94 177 GLU A N 1
ATOM 1468 C CA . GLU A 1 177 ? -18.914 4.745 -1.266 1.00 92.94 177 GLU A CA 1
ATOM 1469 C C . GLU A 1 177 ? -20.034 3.738 -1.589 1.00 92.94 177 GLU A C 1
ATOM 1471 O O . GLU A 1 177 ? -20.059 3.162 -2.677 1.00 92.94 177 GLU A O 1
ATOM 1476 N N . SER A 1 178 ? -20.932 3.468 -0.640 1.00 92.56 178 SER A N 1
ATOM 1477 C CA . SER A 1 178 ? -22.065 2.538 -0.778 1.00 92.56 178 SER A CA 1
ATOM 1478 C C . SER A 1 178 ? -23.264 3.026 0.040 1.00 92.56 178 SER A C 1
ATOM 1480 O O . SER A 1 178 ? -23.944 2.249 0.708 1.00 92.56 178 SER A O 1
ATOM 1482 N N . PHE A 1 179 ? -23.478 4.348 0.043 1.00 93.75 179 PHE A N 1
ATOM 1483 C CA . PHE A 1 179 ? -24.400 4.993 0.976 1.00 93.75 179 PHE A CA 1
ATOM 1484 C C . PHE A 1 179 ? -25.826 4.486 0.791 1.00 93.75 179 PHE A C 1
ATOM 1486 O O . PHE A 1 179 ? -26.504 4.184 1.766 1.00 93.75 179 PHE A O 1
ATOM 1493 N N . LYS A 1 180 ? -26.279 4.390 -0.465 1.00 93.94 180 LYS A N 1
ATOM 1494 C CA . LYS A 1 180 ? -27.638 3.955 -0.788 1.00 93.94 180 LYS A CA 1
ATOM 1495 C C . LYS A 1 180 ? -27.873 2.535 -0.291 1.00 93.94 180 LYS A C 1
ATOM 1497 O O . LYS A 1 180 ? -28.883 2.294 0.350 1.00 93.94 180 LYS A O 1
ATOM 1502 N N . GLU A 1 181 ? -26.947 1.631 -0.583 1.00 94.56 181 GLU A N 1
ATOM 1503 C CA . GLU A 1 181 ? -27.039 0.223 -0.215 1.00 94.56 181 GLU A CA 1
ATOM 1504 C C . GLU A 1 181 ? -27.123 0.075 1.307 1.00 94.56 181 GLU A C 1
ATOM 1506 O O . GLU A 1 181 ? -28.071 -0.526 1.802 1.00 94.56 181 GLU A O 1
ATOM 1511 N N . ASP A 1 182 ? -26.199 0.704 2.037 1.00 93.81 182 ASP A N 1
ATOM 1512 C CA . ASP A 1 182 ? -26.124 0.638 3.500 1.00 93.81 182 ASP A CA 1
ATOM 1513 C C . ASP A 1 182 ? -27.300 1.334 4.202 1.00 93.81 182 ASP A C 1
ATOM 1515 O O . ASP A 1 182 ? -27.717 0.900 5.269 1.00 93.81 182 ASP A O 1
ATOM 1519 N N . PHE A 1 183 ? -27.838 2.412 3.624 1.00 93.00 183 PHE A N 1
ATOM 1520 C CA . PHE A 1 183 ? -28.993 3.125 4.179 1.00 93.00 183 PHE A CA 1
ATOM 1521 C C . PHE A 1 183 ? -30.305 2.348 4.002 1.00 93.00 183 PHE A C 1
ATOM 1523 O O . PHE A 1 183 ? -31.260 2.579 4.739 1.00 93.00 183 PHE A O 1
ATOM 1530 N N . THR A 1 184 ? -30.374 1.463 3.004 1.00 92.50 184 THR A N 1
ATOM 1531 C CA . THR A 1 184 ? -31.581 0.678 2.690 1.00 92.50 184 THR A CA 1
ATOM 1532 C C . THR A 1 184 ? -31.628 -0.710 3.333 1.00 92.50 184 THR A C 1
ATOM 1534 O O . THR A 1 184 ? -32.615 -1.417 3.123 1.00 92.50 184 THR A O 1
ATOM 1537 N N . LEU A 1 185 ? -30.579 -1.108 4.061 1.00 79.00 185 LEU A N 1
ATOM 1538 C CA . LEU A 1 185 ? -30.528 -2.346 4.853 1.00 79.00 185 LEU A CA 1
ATOM 1539 C C . LEU A 1 185 ? -31.331 -2.215 6.153 1.00 79.00 185 LEU A C 1
ATOM 1541 O O . LEU A 1 185 ? -31.959 -3.229 6.530 1.00 79.00 185 LEU A O 1
#

Organism: Bemisia tabaci (NCBI:txid7038)

Foldseek 3Di:
DFPLLVVDPDPVVSVVLVVVLVVQVVQKDADDCCCVVPVVVFQFAHFDAIEGFPDDPTNWAAQVVLLVVLVSCVSRVVLVNLVSNLNRQLVCCVVLLAGFRTRGNLRSQFHDPDCSVVSVVVSCVVVVPVVVCVVSVVSVVSHVVCQVPPFWDWDDDPNDTDTDGDGDGDDPAARPVCRVVRVVD

pLDDT: mean 95.96, std 3.29, range [79.0, 98.75]

Radius of gyration: 18.97 Å; chains: 1; bounding box: 51×46×56 Å

InterPro domains:
  IPR001661 Glycoside hydrolase, family 37 [PF01204] (7-182)
  IPR001661 Glycoside hydrolase, family 37 [PR00744] (96-114)
  IPR001661 Glycoside hydrolase, family 37 [PR00744] (164-181)
  IPR001661 Glycoside hydrolase, family 37 [PTHR23403] (1-184)
  IPR008928 Six-hairpin glycosidase superfamily [SSF48208] (2-184)
  IPR012341 Six-hairpin glycosidase-like superfamily [G3DSA:1.50.10.10] (1-185)
  IPR018232 Glycoside hydrolase, family 37, conserved site [PS00927] (54-67)

Secondary structure (DSSP, 8-state):
--THHHH--SHHHHHHHHHHHHHHHHHEE---HHHHH-GGG-SBPP-SS-EE--BTTB-S-BHHHHHHHHHHHHHTT-HHHHHHHHHHHHHHHHHHSS--SBSBGGGTT------HHHHHHHHHHHH--HHHHHHHHHHHHHHHHHHHHHSEEEEEETTEEEEEE------SS--GGGHHHHHT-